Protein AF-A0A524J0M2-F1 (afdb_monomer)

Nearest PDB structures (foldseek):
  7k2t-assembly1_B  TM=1.830E-01  e=7.730E+00  Aquifex aeolicus VF5

Secondary structure (DSSP, 8-state):
--HHHHHHHHHHHHHHHHHHHHHH------HHHHHHHHHH--S---TTTTSS---THHHHHHHHHHHHHHHHHHHS-HHHHHHHHHHHHHTT-TTT--HHHHHHHHHHHHHHHHHHHHHHHHHS---HHHHHHHHHHHHHHHHHHHHHHHHHHHHHHHHHHHHHHHHHHHHHHHHHHTT--HHHHHHHHHHH--SHHHHHHHHHHHHHHTT-

Radius of gyration: 24.81 Å; Cα contacts (8 Å, |Δi|>4): 117; chains: 1; bounding box: 53×46×68 Å

Structure (mmCIF, N/CA/C/O backbone):
data_AF-A0A524J0M2-F1
#
_entry.id   AF-A0A524J0M2-F1
#
loop_
_atom_site.group_PDB
_atom_site.id
_atom_site.type_symbol
_atom_site.label_atom_id
_atom_site.label_alt_id
_atom_site.label_comp_id
_atom_site.label_asym_id
_atom_site.label_entity_id
_atom_site.label_seq_id
_atom_site.pdbx_PDB_ins_code
_atom_site.Cartn_x
_atom_site.Cartn_y
_atom_site.Cartn_z
_atom_site.occupancy
_atom_site.B_iso_or_equiv
_atom_site.auth_seq_id
_atom_site.auth_comp_id
_atom_site.auth_asym_id
_atom_site.auth_atom_id
_atom_site.pdbx_PDB_model_num
ATOM 1 N N . MET A 1 1 ? 12.213 -16.271 -41.156 1.00 51.16 1 MET A N 1
ATOM 2 C CA . MET A 1 1 ? 12.074 -15.126 -40.223 1.00 51.16 1 MET A CA 1
ATOM 3 C C . MET A 1 1 ? 10.747 -15.195 -39.432 1.00 51.16 1 MET A C 1
ATOM 5 O O . MET A 1 1 ? 10.082 -14.185 -39.286 1.00 51.16 1 MET A O 1
ATOM 9 N N . GLN A 1 2 ? 10.344 -16.374 -38.914 1.00 57.69 2 GLN A N 1
ATOM 10 C CA . GLN A 1 2 ? 9.045 -16.576 -38.222 1.00 57.69 2 GLN A CA 1
ATOM 11 C C . GLN A 1 2 ? 9.152 -16.921 -36.722 1.00 57.69 2 GLN A C 1
ATOM 13 O O . GLN A 1 2 ? 8.149 -16.944 -36.021 1.00 57.69 2 GLN A O 1
ATOM 18 N N . TRP A 1 3 ? 10.363 -17.138 -36.201 1.00 53.53 3 TRP A N 1
ATOM 19 C CA . TRP A 1 3 ? 10.580 -17.539 -34.803 1.00 53.53 3 TRP A CA 1
ATOM 20 C C . TRP A 1 3 ? 10.542 -16.374 -33.808 1.00 53.53 3 TRP A C 1
ATOM 22 O O . TRP A 1 3 ? 10.330 -16.574 -32.617 1.00 53.53 3 TRP A O 1
ATOM 32 N N . VAL A 1 4 ? 10.715 -15.142 -34.282 1.00 57.19 4 VAL A N 1
ATOM 33 C CA . VAL A 1 4 ? 10.800 -13.957 -33.422 1.00 57.19 4 VAL A CA 1
ATOM 34 C C . VAL A 1 4 ? 9.495 -13.626 -32.674 1.00 57.19 4 VAL A C 1
ATOM 36 O O . VAL A 1 4 ? 9.578 -13.379 -31.470 1.00 57.19 4 VAL A O 1
ATOM 39 N N . PRO A 1 5 ? 8.289 -13.688 -33.284 1.00 59.53 5 PRO A N 1
ATOM 40 C CA . PRO A 1 5 ? 7.046 -13.519 -32.524 1.00 59.53 5 PRO A CA 1
ATOM 41 C C . PRO A 1 5 ? 6.823 -14.638 -31.495 1.00 59.53 5 PRO A C 1
ATOM 43 O O . PRO A 1 5 ? 6.286 -14.377 -30.423 1.00 59.53 5 PRO A O 1
ATOM 46 N N . ILE A 1 6 ? 7.291 -15.859 -31.777 1.00 65.94 6 ILE A N 1
ATOM 47 C CA . ILE A 1 6 ? 7.188 -17.008 -30.864 1.00 65.94 6 ILE A CA 1
ATOM 48 C C . ILE A 1 6 ? 8.086 -16.791 -29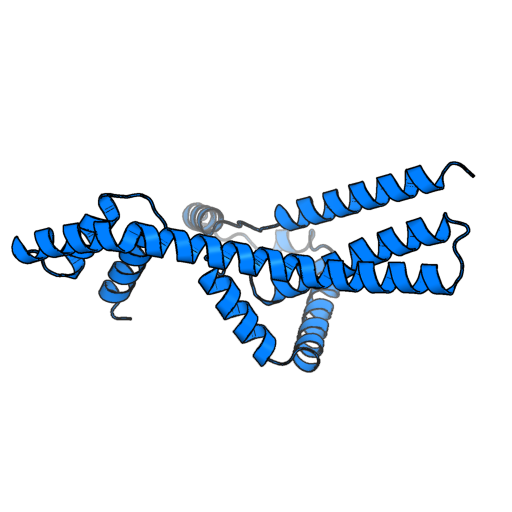.639 1.00 65.94 6 ILE A C 1
ATOM 50 O O . ILE A 1 6 ? 7.647 -16.987 -28.511 1.00 65.94 6 ILE A O 1
ATOM 54 N N . ILE A 1 7 ? 9.314 -16.306 -29.841 1.00 60.72 7 ILE A N 1
ATOM 55 C CA . ILE A 1 7 ? 10.251 -15.972 -28.757 1.00 60.72 7 ILE A CA 1
ATOM 56 C C . ILE A 1 7 ? 9.735 -14.774 -27.939 1.00 60.72 7 ILE A C 1
ATOM 58 O O . ILE A 1 7 ? 9.814 -14.780 -26.710 1.00 60.72 7 ILE A O 1
ATOM 62 N N . GLY A 1 8 ? 9.141 -13.770 -28.591 1.00 59.56 8 GLY A N 1
ATOM 63 C CA . GLY A 1 8 ? 8.496 -12.640 -27.915 1.00 59.56 8 GLY A CA 1
ATOM 64 C C . GLY A 1 8 ? 7.322 -13.078 -27.036 1.00 59.56 8 GLY A C 1
ATOM 65 O O . GLY A 1 8 ? 7.256 -12.719 -25.864 1.00 59.56 8 GLY A O 1
ATOM 66 N N . LEU A 1 9 ? 6.439 -13.934 -27.554 1.00 65.88 9 LEU A N 1
ATOM 67 C CA . LEU A 1 9 ? 5.333 -14.495 -26.779 1.00 65.88 9 LEU A CA 1
ATOM 68 C C . LEU A 1 9 ? 5.839 -15.358 -25.614 1.00 65.88 9 LEU A C 1
ATOM 70 O O . LEU A 1 9 ? 5.335 -15.242 -24.502 1.00 65.88 9 LEU A O 1
ATOM 74 N N . LEU A 1 10 ? 6.875 -16.168 -25.835 1.00 68.00 10 LEU A N 1
ATOM 75 C CA . LEU A 1 10 ? 7.452 -17.043 -24.815 1.00 68.00 10 LEU A CA 1
ATOM 76 C C . LEU A 1 10 ? 8.127 -16.247 -23.694 1.00 68.00 10 LEU A C 1
ATOM 78 O O . LEU A 1 10 ? 7.981 -16.598 -22.529 1.00 68.00 10 LEU A O 1
ATOM 82 N N . THR A 1 11 ? 8.790 -15.133 -24.010 1.00 59.00 11 THR A N 1
ATOM 83 C CA . THR A 1 11 ? 9.346 -14.228 -22.990 1.00 59.00 11 THR A CA 1
ATOM 84 C C . THR A 1 11 ? 8.274 -13.446 -22.246 1.00 59.00 11 THR A C 1
ATOM 86 O O . THR A 1 11 ? 8.404 -13.289 -21.038 1.00 59.00 11 THR A O 1
ATOM 89 N N . ILE A 1 12 ? 7.186 -13.031 -22.902 1.00 63.66 12 ILE A N 1
ATOM 90 C CA . ILE A 1 12 ? 6.023 -12.426 -22.235 1.00 63.66 12 ILE A CA 1
ATOM 91 C C . ILE A 1 12 ? 5.356 -13.442 -21.301 1.00 63.66 12 ILE A C 1
ATOM 93 O O . ILE A 1 12 ? 5.067 -13.114 -20.156 1.00 63.66 12 ILE A O 1
ATOM 97 N N . VAL A 1 13 ? 5.168 -14.689 -21.734 1.00 71.38 13 VAL A N 1
ATOM 98 C CA . VAL A 1 13 ? 4.603 -15.766 -20.905 1.00 71.38 13 VAL A CA 1
ATOM 99 C C . VAL A 1 13 ? 5.548 -16.142 -19.766 1.00 71.38 13 VAL A C 1
ATOM 101 O O . VAL A 1 13 ? 5.087 -16.325 -18.646 1.00 71.38 13 VAL A O 1
ATOM 104 N N . ALA A 1 14 ? 6.860 -16.193 -19.997 1.00 64.81 14 ALA A N 1
ATOM 105 C CA . ALA A 1 14 ? 7.852 -16.441 -18.952 1.00 64.81 14 ALA A CA 1
ATOM 106 C C . ALA A 1 14 ? 7.951 -15.272 -17.968 1.00 64.81 14 ALA A C 1
ATOM 108 O O . ALA A 1 14 ? 8.130 -15.493 -16.778 1.00 64.81 14 ALA A O 1
ATOM 109 N N . ALA A 1 15 ? 7.788 -14.037 -18.434 1.00 63.84 15 ALA A N 1
ATOM 110 C CA . ALA A 1 15 ? 7.762 -12.840 -17.611 1.00 63.84 15 ALA A CA 1
ATOM 111 C C . ALA A 1 15 ? 6.482 -12.731 -16.784 1.00 63.84 15 ALA A C 1
ATOM 113 O O . ALA A 1 15 ? 6.554 -12.428 -15.598 1.00 63.84 15 ALA A O 1
ATOM 114 N N . ILE A 1 16 ? 5.322 -13.003 -17.384 1.00 69.81 16 ILE A N 1
ATOM 115 C CA . ILE A 1 16 ? 4.038 -13.097 -16.683 1.00 69.81 16 ILE A CA 1
ATOM 116 C C . ILE A 1 16 ? 4.092 -14.270 -15.710 1.00 69.81 16 ILE A C 1
ATOM 118 O O . ILE A 1 16 ? 3.693 -14.114 -14.567 1.00 69.81 16 ILE A O 1
ATOM 122 N N . GLY A 1 17 ? 4.648 -15.410 -16.114 1.00 69.06 17 GLY A N 1
ATOM 123 C CA . GLY A 1 17 ? 4.872 -16.575 -15.267 1.00 69.06 17 GLY A CA 1
ATOM 124 C C . GLY A 1 17 ? 5.791 -16.252 -14.096 1.00 69.06 17 GLY A C 1
ATOM 125 O O . GLY A 1 17 ? 5.432 -16.529 -12.964 1.00 69.06 17 GLY A O 1
ATOM 126 N N . LEU A 1 18 ? 6.918 -15.579 -14.327 1.00 64.06 18 LEU A N 1
ATOM 127 C CA . LEU A 1 18 ? 7.843 -15.131 -13.287 1.00 64.06 18 LEU A CA 1
ATOM 128 C C . LEU A 1 18 ? 7.196 -14.078 -12.385 1.00 64.06 18 LEU A C 1
ATOM 130 O O . LEU A 1 18 ? 7.369 -14.130 -11.177 1.00 64.06 18 LEU A O 1
ATOM 134 N N . PHE A 1 19 ? 6.413 -13.155 -12.938 1.00 67.19 19 PHE A N 1
ATOM 135 C CA . PHE A 1 19 ? 5.665 -12.150 -12.186 1.00 67.19 19 PHE A CA 1
ATOM 136 C C . PHE A 1 19 ? 4.560 -12.786 -11.334 1.00 67.19 19 PHE A C 1
ATOM 138 O O . PHE A 1 19 ? 4.387 -12.414 -10.177 1.00 67.19 19 PHE A O 1
ATOM 145 N N . LEU A 1 20 ? 3.851 -13.785 -11.864 1.00 64.75 20 LEU A N 1
ATOM 146 C CA . LEU A 1 20 ? 2.864 -14.582 -11.139 1.00 64.75 20 LEU A CA 1
ATOM 147 C C . LEU A 1 20 ? 3.532 -15.473 -10.091 1.00 64.75 20 LEU A C 1
ATOM 149 O O . LEU A 1 20 ? 2.992 -15.595 -8.999 1.00 64.75 20 LEU A O 1
ATOM 153 N N . ILE A 1 21 ? 4.714 -16.021 -10.379 1.00 55.19 21 ILE A N 1
ATOM 154 C CA . ILE A 1 21 ? 5.538 -16.795 -9.444 1.00 55.19 21 ILE A CA 1
ATOM 155 C C . ILE A 1 21 ? 6.085 -15.892 -8.345 1.00 55.19 21 ILE A C 1
ATOM 157 O O . ILE A 1 21 ? 6.101 -16.296 -7.199 1.00 55.19 21 ILE A O 1
ATOM 161 N N . LEU A 1 22 ? 6.499 -14.663 -8.634 1.00 58.84 22 LEU A N 1
ATOM 162 C CA . LEU A 1 22 ? 6.940 -13.706 -7.617 1.00 58.84 22 LEU A CA 1
ATOM 163 C C . LEU A 1 22 ? 5.762 -13.178 -6.797 1.00 58.84 22 LEU A C 1
ATOM 165 O O . LEU A 1 22 ? 5.899 -12.962 -5.597 1.00 58.84 22 LEU A O 1
ATOM 169 N N . ARG A 1 23 ? 4.586 -13.033 -7.418 1.00 63.09 23 ARG A N 1
ATOM 170 C CA . ARG A 1 23 ? 3.323 -12.752 -6.729 1.00 63.09 23 ARG A CA 1
ATOM 171 C C . ARG A 1 23 ? 2.893 -13.924 -5.836 1.00 63.09 23 ARG A C 1
ATOM 173 O O . ARG A 1 23 ? 2.361 -13.679 -4.756 1.00 63.09 23 ARG A O 1
ATOM 180 N N . SER A 1 24 ? 3.114 -15.172 -6.258 1.00 45.59 24 SER A N 1
ATOM 181 C CA . SER A 1 24 ? 2.754 -16.383 -5.504 1.00 45.59 24 SER A CA 1
ATOM 182 C C . SER A 1 24 ? 3.831 -16.830 -4.514 1.00 45.59 24 SER A C 1
ATOM 184 O O . SER A 1 24 ? 3.506 -17.442 -3.505 1.00 45.59 24 SER A O 1
ATOM 186 N N . ARG A 1 25 ? 5.094 -16.429 -4.707 1.00 43.41 25 ARG A N 1
ATOM 187 C CA . ARG A 1 25 ? 6.201 -16.510 -3.737 1.00 43.41 25 ARG A CA 1
ATOM 188 C C . ARG A 1 25 ? 6.096 -15.375 -2.721 1.00 43.41 25 ARG A C 1
ATOM 190 O O . ARG A 1 25 ? 7.088 -14.747 -2.364 1.00 43.41 25 ARG A O 1
ATOM 197 N N . THR A 1 26 ? 4.884 -15.123 -2.244 1.00 44.31 26 THR A N 1
ATOM 198 C CA . THR A 1 26 ? 4.713 -14.580 -0.904 1.00 44.31 26 THR A CA 1
ATOM 199 C C . THR A 1 26 ? 4.897 -15.792 0.001 1.00 44.31 26 THR A C 1
ATOM 201 O O . THR A 1 26 ? 4.019 -16.652 -0.002 1.00 44.31 26 THR A O 1
ATOM 204 N N . PRO A 1 27 ? 6.029 -15.957 0.705 1.00 39.81 27 PRO A N 1
ATOM 205 C CA . PRO A 1 27 ? 6.122 -17.007 1.694 1.00 39.81 27 PRO A CA 1
ATOM 206 C C . PRO A 1 27 ? 5.194 -16.592 2.836 1.00 39.81 27 PRO A C 1
ATOM 208 O O . PRO A 1 27 ? 5.606 -15.912 3.770 1.00 39.81 27 PRO A O 1
ATOM 211 N N . SER A 1 28 ? 3.931 -17.002 2.765 1.00 40.19 28 SER A N 1
ATOM 212 C CA . SER A 1 28 ? 3.203 -17.375 3.965 1.00 40.19 28 SER A CA 1
ATOM 213 C C . SER A 1 28 ? 3.843 -18.669 4.465 1.00 40.19 28 SER A C 1
ATOM 215 O O . SER A 1 28 ? 3.267 -19.741 4.343 1.00 40.19 28 SER A O 1
ATOM 217 N N . GLN A 1 29 ? 5.076 -18.586 4.972 1.00 41.66 29 GLN A N 1
ATOM 218 C CA . GLN A 1 29 ? 5.410 -19.469 6.077 1.00 41.66 29 GLN A CA 1
ATOM 219 C C . GLN A 1 29 ? 4.628 -18.879 7.230 1.00 41.66 29 GLN A C 1
ATOM 221 O O . GLN A 1 29 ? 5.043 -17.888 7.840 1.00 41.66 29 GLN A O 1
ATOM 226 N N . SER A 1 30 ? 3.404 -19.386 7.353 1.00 40.22 30 SER A N 1
ATOM 227 C CA . SER A 1 30 ? 2.513 -19.065 8.437 1.00 40.22 30 SER A CA 1
ATOM 228 C C . SER A 1 30 ? 3.306 -19.311 9.716 1.00 40.22 30 SER A C 1
ATOM 230 O O . SER A 1 30 ? 4.060 -20.275 9.866 1.00 40.22 30 SER A O 1
ATOM 232 N N . ILE A 1 31 ? 3.208 -18.365 10.635 1.00 53.50 31 ILE A N 1
ATOM 233 C CA . ILE A 1 31 ? 3.711 -18.574 11.989 1.00 53.50 31 ILE A CA 1
ATOM 234 C C . ILE A 1 31 ? 2.961 -19.771 12.620 1.00 53.50 31 ILE A C 1
ATOM 236 O O . ILE A 1 31 ? 3.497 -20.414 13.514 1.00 53.50 31 ILE A O 1
ATOM 240 N N . GLU A 1 32 ? 1.790 -20.121 12.073 1.00 50.97 32 GLU A N 1
ATOM 241 C CA . GLU A 1 32 ? 0.985 -21.307 12.372 1.00 50.97 32 GLU A CA 1
ATOM 242 C C . GLU A 1 32 ? 1.723 -22.628 12.057 1.00 50.97 32 GLU A C 1
ATOM 244 O O . GLU A 1 32 ? 1.820 -23.460 12.952 1.00 50.97 32 GLU A O 1
ATOM 249 N N . ASP A 1 33 ? 2.385 -22.779 10.897 1.00 50.09 33 ASP A N 1
ATOM 250 C CA . ASP A 1 33 ? 3.155 -23.999 10.561 1.00 50.09 33 ASP A CA 1
ATOM 251 C C . ASP A 1 33 ? 4.330 -24.207 11.536 1.00 50.09 33 ASP A C 1
ATOM 253 O O . ASP A 1 33 ? 4.694 -25.329 11.880 1.00 50.09 33 ASP A O 1
ATOM 257 N N . ARG A 1 34 ? 4.916 -23.103 12.022 1.00 55.06 34 ARG A N 1
ATOM 258 C CA . ARG A 1 34 ? 6.022 -23.126 12.993 1.00 55.06 34 ARG A CA 1
ATOM 259 C C . ARG A 1 34 ? 5.550 -23.391 14.422 1.00 55.06 34 ARG A C 1
ATOM 261 O O . ARG A 1 34 ? 6.318 -23.926 15.213 1.00 55.06 34 ARG A O 1
ATOM 268 N N . LEU A 1 35 ? 4.329 -22.994 14.775 1.00 54.41 35 LEU A N 1
ATOM 269 C CA . LEU A 1 35 ? 3.755 -23.214 16.105 1.00 54.41 35 LEU A CA 1
ATOM 270 C C . LEU A 1 35 ? 3.225 -24.644 16.267 1.00 54.41 35 LEU A C 1
ATOM 272 O O . LEU A 1 35 ? 3.381 -25.213 17.349 1.00 54.41 35 LEU A O 1
ATOM 276 N N . ASP A 1 36 ? 2.696 -25.242 15.198 1.00 51.19 36 ASP A N 1
ATOM 277 C CA . ASP A 1 36 ? 2.282 -26.649 15.179 1.00 51.19 36 ASP A CA 1
ATOM 278 C C . ASP A 1 36 ? 3.490 -27.598 15.219 1.00 51.19 36 ASP A C 1
ATOM 280 O O . ASP A 1 36 ? 3.473 -28.589 15.947 1.00 51.19 36 ASP A O 1
ATOM 284 N N . GLU A 1 37 ? 4.590 -27.256 14.538 1.00 53.75 37 GLU A N 1
ATOM 285 C CA . GLU A 1 37 ? 5.838 -28.035 14.573 1.00 53.75 37 GLU A CA 1
ATOM 286 C C . GLU A 1 37 ? 6.545 -27.960 15.946 1.00 53.75 37 GLU A C 1
ATOM 288 O O . GLU A 1 37 ? 7.082 -28.961 16.424 1.00 53.75 37 GLU A O 1
ATOM 293 N N . ILE A 1 38 ? 6.480 -26.815 16.643 1.00 53.62 38 ILE A N 1
ATOM 294 C CA . ILE A 1 38 ? 7.038 -26.652 18.002 1.00 53.62 38 ILE A CA 1
ATOM 295 C C . ILE A 1 38 ? 6.152 -27.316 19.070 1.00 53.62 38 ILE A C 1
ATOM 297 O O . ILE A 1 38 ? 6.675 -27.858 20.044 1.00 53.62 38 ILE A O 1
ATOM 301 N N . SER A 1 39 ? 4.826 -27.308 18.891 1.00 56.12 39 SER A N 1
ATOM 302 C CA . SER A 1 39 ? 3.883 -27.925 19.837 1.00 56.12 39 SER A CA 1
ATOM 303 C C . SER A 1 39 ? 3.815 -29.452 19.698 1.00 56.12 39 SER A C 1
ATOM 305 O O . SER A 1 39 ? 3.541 -30.140 20.680 1.00 56.12 39 SER A O 1
ATOM 307 N N . ALA A 1 40 ? 4.096 -29.994 18.506 1.00 54.38 40 ALA A N 1
ATOM 308 C CA . ALA A 1 40 ? 4.089 -31.433 18.234 1.00 54.38 40 ALA A CA 1
ATOM 309 C C . ALA A 1 40 ? 5.418 -32.146 18.556 1.00 54.38 40 ALA A C 1
ATOM 311 O O . ALA A 1 40 ? 5.418 -33.361 18.749 1.00 54.38 40 ALA A O 1
ATOM 312 N N . SER A 1 41 ? 6.547 -31.430 18.639 1.00 48.28 41 SER A N 1
ATOM 313 C CA . SER A 1 41 ? 7.877 -32.048 18.738 1.00 48.28 41 SER A CA 1
ATOM 314 C C . SER A 1 41 ? 8.545 -31.825 20.099 1.00 48.28 41 SER A C 1
ATOM 316 O O . SER A 1 41 ? 9.546 -31.125 20.236 1.00 48.28 41 SER A O 1
ATOM 318 N N . GLY A 1 42 ? 8.012 -32.488 21.128 1.00 49.47 42 GLY A N 1
ATOM 319 C CA . GLY A 1 42 ? 8.629 -32.627 22.454 1.00 49.47 42 GLY A CA 1
ATOM 320 C C . GLY A 1 42 ? 9.807 -33.613 22.507 1.00 49.47 42 GLY A C 1
ATOM 321 O O . GLY A 1 42 ? 9.921 -34.362 23.476 1.00 49.47 42 GLY A O 1
ATOM 322 N N . GLN A 1 43 ? 10.670 -33.669 21.485 1.00 38.09 43 GLN A N 1
ATOM 323 C CA . GLN A 1 43 ? 11.802 -34.600 21.475 1.00 38.09 43 GLN A CA 1
ATOM 324 C C . GLN A 1 43 ? 12.977 -34.088 20.632 1.00 38.09 43 GLN A C 1
ATOM 326 O O . GLN A 1 43 ? 12.836 -33.712 19.472 1.00 38.09 43 GLN A O 1
ATOM 331 N N . SER A 1 44 ? 14.153 -34.073 21.255 1.00 47.38 44 SER A N 1
ATOM 332 C CA . SER A 1 44 ? 15.449 -33.706 20.686 1.00 47.38 44 SER A CA 1
ATOM 333 C C . SER A 1 44 ? 15.799 -34.558 19.464 1.00 47.38 44 SER A C 1
ATOM 335 O O . SER A 1 44 ? 16.041 -35.757 19.617 1.00 47.38 44 SER A O 1
ATOM 337 N N . ILE A 1 45 ? 15.896 -33.954 18.276 1.00 44.19 45 ILE A N 1
ATOM 338 C CA . ILE A 1 45 ? 16.426 -34.643 17.094 1.00 44.19 45 ILE A CA 1
ATOM 339 C C . ILE A 1 45 ? 17.872 -34.205 16.845 1.00 44.19 45 ILE A C 1
ATOM 341 O O . ILE A 1 45 ? 18.190 -33.063 16.523 1.00 44.19 45 ILE A O 1
ATOM 345 N N . THR A 1 46 ? 18.722 -35.196 17.078 1.00 41.81 46 THR A N 1
ATOM 346 C CA . THR A 1 46 ? 20.159 -35.361 16.869 1.00 41.81 46 THR A CA 1
ATOM 347 C C . THR A 1 46 ? 20.699 -34.779 15.558 1.00 41.81 46 THR A C 1
ATOM 349 O O . THR A 1 46 ? 20.149 -35.018 14.484 1.00 41.81 46 THR A O 1
ATOM 352 N N . LEU A 1 47 ? 21.839 -34.087 15.667 1.00 51.22 47 LEU A N 1
ATOM 353 C CA . LEU A 1 47 ? 22.542 -33.288 14.652 1.00 51.22 47 LEU A CA 1
ATOM 354 C C . LEU A 1 47 ? 23.012 -34.035 13.376 1.00 51.22 47 LEU A C 1
ATOM 356 O O . LEU A 1 47 ? 23.565 -33.399 12.486 1.00 51.22 47 LEU A O 1
ATOM 360 N N . GLU A 1 48 ? 22.786 -35.342 13.239 1.00 49.47 48 GLU A N 1
ATOM 361 C CA . GLU A 1 48 ? 23.415 -36.165 12.189 1.00 49.47 48 GLU A CA 1
ATOM 362 C C . GLU A 1 48 ? 22.621 -36.226 10.867 1.00 49.47 48 GLU A C 1
ATOM 364 O O . GLU A 1 48 ? 23.185 -36.437 9.797 1.00 49.47 48 GLU A O 1
ATOM 369 N N . ALA A 1 49 ? 21.308 -35.962 10.894 1.00 47.88 49 ALA A N 1
ATOM 370 C CA . ALA A 1 49 ? 20.472 -35.952 9.684 1.00 47.88 49 ALA A CA 1
ATOM 371 C C . ALA A 1 49 ? 20.482 -34.603 8.929 1.00 47.88 49 ALA A C 1
ATOM 373 O O . ALA A 1 49 ? 19.930 -34.507 7.834 1.00 47.88 49 ALA A O 1
ATOM 374 N N . LEU A 1 50 ? 21.123 -33.564 9.488 1.00 49.34 50 LEU A N 1
ATOM 375 C CA . LEU A 1 50 ? 21.198 -32.215 8.904 1.00 49.34 50 LEU A CA 1
ATOM 376 C C . LEU A 1 50 ? 22.480 -31.973 8.075 1.00 49.34 50 LEU A C 1
ATOM 378 O O . LEU A 1 50 ? 22.659 -30.892 7.507 1.00 49.34 50 LEU A O 1
ATOM 382 N N . GLU A 1 51 ? 23.371 -32.966 7.984 1.00 47.78 51 GLU A N 1
ATOM 383 C CA . GLU A 1 51 ? 24.679 -32.827 7.326 1.00 47.78 51 GLU A CA 1
ATOM 384 C C . GLU A 1 51 ? 24.699 -33.323 5.863 1.00 47.78 51 GLU A C 1
ATOM 386 O O . GLU A 1 51 ? 25.531 -32.876 5.076 1.00 47.78 51 GLU A O 1
ATOM 391 N N . LEU A 1 52 ? 23.737 -34.155 5.433 1.00 52.34 52 LEU A N 1
ATOM 392 C CA . LEU A 1 52 ? 23.718 -34.749 4.079 1.00 52.34 52 LEU A CA 1
ATOM 393 C C . LEU A 1 52 ? 22.716 -34.122 3.087 1.00 52.34 52 LEU A C 1
ATOM 395 O O . LEU A 1 52 ? 22.643 -34.551 1.936 1.00 52.34 52 LEU A O 1
ATOM 399 N N . SER A 1 53 ? 21.986 -33.071 3.475 1.00 50.28 53 SER A N 1
ATOM 400 C CA . SER A 1 53 ? 21.031 -32.368 2.597 1.00 50.28 53 SER A CA 1
ATOM 401 C C . SER A 1 53 ? 21.188 -30.847 2.612 1.00 50.28 53 SER A C 1
ATOM 403 O O . SER A 1 53 ? 20.201 -30.121 2.509 1.00 50.28 53 SER A O 1
ATOM 405 N N . GLN A 1 54 ? 22.415 -30.336 2.734 1.00 43.03 54 GLN A N 1
ATOM 406 C CA . GLN A 1 54 ? 22.688 -28.911 2.533 1.00 43.03 54 GLN A CA 1
ATOM 407 C C . GLN A 1 54 ? 22.833 -28.618 1.030 1.00 43.03 54 GLN A C 1
ATOM 409 O O . GLN A 1 54 ? 23.830 -29.011 0.419 1.00 43.03 54 GLN A O 1
ATOM 414 N N . PRO A 1 55 ? 21.883 -27.913 0.386 1.00 46.47 55 PRO A N 1
ATOM 415 C CA . PRO A 1 55 ? 22.074 -27.476 -0.981 1.00 46.47 55 PRO A CA 1
ATOM 416 C C . PRO A 1 55 ? 23.077 -26.318 -0.992 1.00 46.47 55 PRO A C 1
ATOM 418 O O . PRO A 1 55 ? 23.022 -25.416 -0.153 1.00 46.47 55 PRO A O 1
ATOM 421 N N . PHE A 1 56 ? 23.928 -26.308 -2.019 1.00 51.97 56 PHE A N 1
ATOM 422 C CA . PHE A 1 56 ? 24.911 -25.282 -2.420 1.00 51.97 56 PHE A CA 1
ATOM 423 C C . PHE A 1 56 ? 24.480 -23.812 -2.171 1.00 51.97 56 PHE A C 1
ATOM 425 O O . PHE A 1 56 ? 25.303 -22.915 -1.976 1.00 51.97 56 PHE A O 1
ATOM 432 N N . SER A 1 57 ? 23.167 -23.582 -2.131 1.00 53.03 57 SER A N 1
ATOM 433 C CA . SER A 1 57 ? 22.480 -22.330 -1.826 1.00 53.03 57 SER A CA 1
ATOM 434 C C . SER A 1 57 ? 22.855 -21.698 -0.471 1.00 53.03 57 SER A C 1
ATOM 436 O O . SER A 1 57 ? 22.995 -20.480 -0.392 1.00 53.03 57 SER A O 1
ATOM 438 N N . GLN A 1 58 ? 23.102 -22.471 0.594 1.00 51.78 58 GLN A N 1
ATOM 439 C CA . GLN A 1 58 ? 23.463 -21.877 1.898 1.00 51.78 58 GLN A CA 1
ATOM 440 C C . GLN A 1 58 ? 24.913 -21.384 1.975 1.00 51.78 58 GLN A C 1
ATOM 442 O O . GLN A 1 58 ? 25.213 -20.482 2.750 1.00 51.78 58 GLN A O 1
ATOM 447 N N . ARG A 1 59 ? 25.809 -21.915 1.136 1.00 57.69 59 ARG A N 1
ATOM 448 C CA . ARG A 1 59 ? 27.245 -21.598 1.185 1.00 57.69 59 ARG A CA 1
ATOM 449 C C . ARG A 1 59 ? 27.656 -20.481 0.229 1.00 57.69 59 ARG A C 1
ATOM 451 O O . ARG A 1 59 ? 28.627 -19.783 0.493 1.00 57.69 59 ARG A O 1
ATOM 458 N N . VAL A 1 60 ? 26.917 -20.310 -0.871 1.00 59.31 60 VAL A N 1
ATOM 459 C CA . VAL A 1 60 ? 27.236 -19.326 -1.921 1.00 59.31 60 VAL A CA 1
ATOM 460 C C . VAL A 1 60 ? 26.195 -18.209 -1.995 1.00 59.31 60 VAL A C 1
ATOM 462 O O . VAL A 1 60 ? 26.557 -17.046 -2.157 1.00 59.31 60 VAL A O 1
ATOM 465 N N . LEU A 1 61 ? 24.906 -18.526 -1.832 1.00 55.88 61 LEU A N 1
ATOM 466 C CA . LEU A 1 61 ? 23.828 -17.555 -2.023 1.00 55.88 61 LEU A CA 1
ATOM 467 C C . LEU A 1 61 ? 23.689 -16.605 -0.824 1.00 55.88 61 LEU A C 1
ATOM 469 O O . LEU A 1 61 ? 23.538 -15.405 -1.027 1.00 55.88 61 LEU A O 1
ATOM 473 N N . VAL A 1 62 ? 23.809 -17.109 0.409 1.00 59.53 62 VAL A N 1
ATOM 474 C CA . VAL A 1 62 ? 23.738 -16.300 1.645 1.00 59.53 62 VAL A CA 1
ATOM 475 C C . VAL A 1 62 ? 24.831 -15.218 1.706 1.00 59.53 62 VAL A C 1
ATOM 477 O O . VAL A 1 62 ? 24.470 -14.042 1.791 1.00 59.53 62 VAL A O 1
ATOM 480 N N . PRO A 1 63 ? 26.137 -15.528 1.549 1.00 53.16 63 PRO A N 1
ATOM 481 C CA . PRO A 1 63 ? 27.172 -14.492 1.596 1.00 53.16 63 PRO A CA 1
ATOM 482 C C . PRO A 1 63 ? 27.104 -13.529 0.402 1.00 53.16 63 PRO A C 1
ATOM 484 O O . PRO A 1 63 ? 27.534 -12.380 0.506 1.00 53.16 63 PRO A O 1
ATOM 487 N N . MET A 1 64 ? 26.547 -13.956 -0.738 1.00 54.62 64 MET A N 1
ATOM 488 C CA . MET A 1 64 ? 26.334 -13.081 -1.892 1.00 54.62 64 MET A CA 1
ATOM 489 C C . MET A 1 64 ? 25.159 -12.121 -1.668 1.00 54.62 64 MET A C 1
ATOM 491 O O . MET A 1 64 ? 25.268 -10.948 -2.014 1.00 54.62 64 MET A O 1
ATOM 495 N N . VAL A 1 65 ? 24.074 -12.582 -1.038 1.00 59.03 65 VAL A N 1
ATOM 496 C CA . VAL A 1 65 ? 22.907 -11.768 -0.659 1.00 59.03 65 VAL A CA 1
ATOM 497 C C . VAL A 1 65 ? 23.254 -10.772 0.449 1.00 59.03 65 VAL A C 1
ATOM 499 O O . VAL A 1 65 ? 22.812 -9.629 0.382 1.00 59.03 65 VAL A O 1
ATOM 502 N N . GLU A 1 66 ? 24.093 -11.136 1.419 1.00 63.53 66 GLU A N 1
ATOM 503 C CA . GLU A 1 66 ? 24.582 -10.208 2.451 1.00 63.53 66 GLU A CA 1
ATOM 504 C C . GLU A 1 66 ? 25.515 -9.136 1.873 1.00 63.53 66 GLU A C 1
ATOM 506 O O . GLU A 1 66 ? 25.366 -7.948 2.171 1.00 63.53 66 GLU A O 1
ATOM 511 N N . LYS A 1 67 ? 26.427 -9.511 0.967 1.00 55.34 67 LYS A N 1
ATOM 512 C CA . LYS A 1 67 ? 27.293 -8.546 0.267 1.00 55.34 67 LYS A CA 1
ATOM 513 C C . LYS A 1 67 ? 26.499 -7.635 -0.673 1.00 55.34 67 LYS A C 1
ATOM 515 O O . LYS A 1 67 ? 26.752 -6.431 -0.707 1.00 55.34 67 LYS A O 1
ATOM 520 N N . LEU A 1 68 ? 25.501 -8.174 -1.378 1.00 53.97 68 LEU A N 1
ATOM 521 C CA . LEU A 1 68 ? 24.548 -7.390 -2.171 1.00 53.97 68 LEU A CA 1
ATOM 522 C C . LEU A 1 68 ? 23.681 -6.490 -1.292 1.00 53.97 68 LEU A C 1
ATOM 524 O O . LEU A 1 68 ? 23.402 -5.374 -1.705 1.00 53.97 68 LEU A O 1
ATOM 528 N N . SER A 1 69 ? 23.303 -6.919 -0.086 1.00 50.50 69 SER A N 1
ATOM 529 C CA . SER A 1 69 ? 22.564 -6.109 0.891 1.00 50.50 69 SER A CA 1
ATOM 530 C C . SER A 1 69 ? 23.386 -4.903 1.355 1.00 50.50 69 SER A C 1
ATOM 532 O O . SER A 1 69 ? 22.891 -3.780 1.314 1.00 50.50 69 SER A O 1
ATOM 534 N N . HIS A 1 70 ? 24.665 -5.084 1.695 1.00 55.75 70 HIS A N 1
ATOM 535 C CA . HIS A 1 70 ? 25.542 -3.973 2.089 1.00 55.75 70 HIS A CA 1
ATOM 536 C C . HIS A 1 70 ? 25.873 -3.013 0.935 1.00 55.75 70 HIS A C 1
ATOM 538 O O . HIS A 1 70 ? 25.970 -1.803 1.143 1.00 55.75 70 HIS A O 1
ATOM 544 N N . ILE A 1 71 ? 25.998 -3.516 -0.297 1.00 52.59 71 ILE A N 1
ATOM 545 C CA . ILE A 1 71 ? 26.178 -2.679 -1.495 1.00 52.59 71 ILE A CA 1
ATOM 546 C C . ILE A 1 71 ? 24.872 -1.958 -1.858 1.00 52.59 71 ILE A C 1
ATOM 548 O O . ILE A 1 71 ? 24.895 -0.767 -2.167 1.00 52.59 71 ILE A O 1
ATOM 552 N N . ALA A 1 72 ? 23.726 -2.633 -1.747 1.00 46.22 72 ALA A N 1
ATOM 553 C CA . ALA A 1 72 ? 22.406 -2.052 -1.968 1.00 46.22 72 ALA A CA 1
ATOM 554 C C . ALA A 1 72 ? 22.069 -0.981 -0.923 1.00 46.22 72 ALA A C 1
ATOM 556 O O . ALA A 1 72 ? 21.484 0.029 -1.293 1.00 46.22 72 ALA A O 1
ATOM 557 N N . GLN A 1 73 ? 22.488 -1.137 0.337 1.00 49.72 73 GLN A N 1
ATOM 558 C CA . GLN A 1 73 ? 22.380 -0.099 1.373 1.00 49.72 73 GLN A CA 1
ATOM 559 C C . GLN A 1 73 ? 23.263 1.122 1.080 1.00 49.72 73 GLN A C 1
ATOM 561 O O . GLN A 1 73 ? 22.916 2.235 1.461 1.00 49.72 73 GLN A O 1
ATOM 566 N N . ARG A 1 74 ? 24.388 0.940 0.376 1.00 53.25 74 ARG A N 1
ATOM 567 C CA . ARG A 1 74 ? 25.293 2.034 -0.005 1.00 53.25 74 ARG A CA 1
ATOM 568 C C . ARG A 1 74 ? 24.851 2.768 -1.275 1.00 53.25 74 ARG A C 1
ATOM 570 O O . ARG A 1 74 ? 25.181 3.937 -1.437 1.00 53.25 74 ARG A O 1
ATOM 577 N N . PHE A 1 75 ? 24.105 2.096 -2.154 1.00 50.34 75 PHE A N 1
ATOM 578 C CA . PHE A 1 75 ? 23.563 2.669 -3.394 1.00 50.34 75 PHE A CA 1
ATOM 579 C C . PHE A 1 75 ? 22.090 3.103 -3.296 1.00 50.34 75 PHE A C 1
ATOM 581 O O . PHE A 1 75 ? 21.624 3.855 -4.149 1.00 50.34 75 PHE A O 1
ATOM 588 N N . THR A 1 76 ? 21.359 2.664 -2.266 1.00 46.41 76 THR A N 1
ATOM 589 C CA . THR A 1 76 ? 19.950 3.019 -2.040 1.00 46.41 76 THR A CA 1
ATOM 590 C C . THR A 1 76 ? 19.849 3.950 -0.829 1.00 46.41 76 THR A C 1
ATOM 592 O O . THR A 1 76 ? 20.029 3.488 0.298 1.00 46.41 76 THR A O 1
ATOM 595 N N . PRO A 1 77 ? 19.559 5.249 -1.017 1.00 52.78 77 PRO A N 1
ATOM 596 C CA . PRO A 1 77 ? 19.413 6.184 0.092 1.00 52.78 77 PRO A CA 1
ATOM 597 C C . PRO A 1 77 ? 18.291 5.734 1.037 1.00 52.78 77 PRO A C 1
ATOM 599 O O . PRO A 1 77 ? 17.182 5.434 0.583 1.00 52.78 77 PRO A O 1
ATOM 602 N N . SER A 1 78 ? 18.567 5.722 2.346 1.00 54.12 78 SER A N 1
ATOM 603 C CA . SER A 1 78 ? 17.629 5.353 3.425 1.00 54.12 78 SER A CA 1
ATOM 604 C C . SER A 1 78 ? 16.267 6.045 3.301 1.00 54.12 78 SER A C 1
ATOM 606 O O . SER A 1 78 ? 15.232 5.423 3.537 1.00 54.12 78 SER A O 1
ATOM 608 N N . ASN A 1 79 ? 16.264 7.280 2.798 1.00 59.44 79 ASN A N 1
ATOM 609 C CA . ASN A 1 79 ? 15.065 8.072 2.539 1.00 59.44 79 ASN A CA 1
ATOM 610 C C . ASN A 1 79 ? 14.050 7.355 1.618 1.00 59.44 79 ASN A C 1
ATOM 612 O O . ASN A 1 79 ? 12.848 7.356 1.864 1.00 59.44 79 ASN A O 1
ATOM 616 N N . THR A 1 80 ? 14.522 6.647 0.583 1.00 62.59 80 THR A N 1
ATOM 617 C CA . THR A 1 80 ? 13.631 5.918 -0.344 1.00 62.59 80 THR A CA 1
ATOM 618 C C . THR A 1 80 ? 13.014 4.667 0.278 1.00 62.59 80 THR A C 1
ATOM 620 O O . THR A 1 80 ? 11.923 4.248 -0.120 1.00 62.59 80 THR A O 1
ATOM 623 N N . ILE A 1 81 ? 13.685 4.074 1.266 1.00 68.88 81 ILE A N 1
ATOM 624 C CA . ILE A 1 81 ? 13.215 2.889 1.986 1.00 68.88 81 ILE A CA 1
ATOM 625 C C . ILE A 1 81 ? 12.116 3.288 2.967 1.00 68.88 81 ILE A C 1
ATOM 627 O O . ILE A 1 81 ? 11.078 2.628 2.999 1.00 68.88 81 ILE A O 1
ATOM 631 N N . GLU A 1 82 ? 12.309 4.377 3.712 1.00 73.38 82 GLU A N 1
ATOM 632 C CA . GLU A 1 82 ? 11.305 4.917 4.635 1.00 73.38 82 GLU A CA 1
ATOM 633 C C . GLU A 1 82 ? 10.062 5.411 3.897 1.00 73.38 82 GLU A C 1
ATOM 635 O O . GLU A 1 82 ? 8.949 5.022 4.248 1.00 73.38 82 GLU A O 1
ATOM 640 N N . GLU A 1 83 ? 10.222 6.152 2.798 1.00 75.56 83 GLU A N 1
ATOM 641 C CA . GLU A 1 83 ? 9.085 6.551 1.964 1.00 75.56 83 GLU A CA 1
ATOM 642 C C . GLU A 1 83 ? 8.317 5.348 1.407 1.00 75.56 83 GLU A C 1
ATOM 644 O O . GLU A 1 83 ? 7.084 5.343 1.356 1.00 75.56 83 GLU A O 1
ATOM 649 N N . THR A 1 84 ? 9.038 4.321 0.947 1.00 73.88 84 THR A N 1
ATOM 650 C CA . THR A 1 84 ? 8.418 3.103 0.414 1.00 73.88 84 THR A CA 1
ATOM 651 C C . THR A 1 84 ? 7.705 2.340 1.522 1.00 73.88 84 THR A C 1
ATOM 653 O O . THR A 1 84 ? 6.596 1.857 1.307 1.00 73.88 84 THR A O 1
ATOM 656 N N . ARG A 1 85 ? 8.298 2.269 2.717 1.00 78.31 85 ARG A N 1
ATOM 657 C CA . ARG A 1 85 ? 7.674 1.686 3.905 1.00 78.31 85 ARG A CA 1
ATOM 658 C C . ARG A 1 85 ? 6.379 2.412 4.246 1.00 78.31 85 ARG A C 1
ATOM 660 O O . ARG A 1 85 ? 5.346 1.758 4.334 1.00 78.31 85 ARG A O 1
ATOM 667 N N . HIS A 1 86 ? 6.410 3.738 4.321 1.00 81.00 86 HIS A N 1
ATOM 668 C CA . HIS A 1 86 ? 5.229 4.544 4.600 1.00 81.00 86 HIS A CA 1
ATOM 669 C C . HIS A 1 86 ? 4.126 4.321 3.551 1.00 81.00 86 HIS A C 1
ATOM 671 O O . HIS A 1 86 ? 2.975 4.057 3.890 1.00 81.00 86 HIS A O 1
ATOM 677 N N . LYS A 1 87 ? 4.470 4.305 2.256 1.00 76.81 87 LYS A N 1
ATOM 678 C CA . LYS A 1 87 ? 3.514 4.006 1.170 1.00 76.81 87 LYS A CA 1
ATOM 679 C C . LYS A 1 87 ? 2.936 2.586 1.270 1.00 76.81 87 LYS A C 1
ATOM 681 O O . LYS A 1 87 ? 1.753 2.388 1.004 1.00 76.81 87 LYS A O 1
ATOM 686 N N . LEU A 1 88 ? 3.734 1.595 1.666 1.00 80.81 88 LEU A N 1
ATOM 687 C CA . LEU A 1 88 ? 3.271 0.216 1.875 1.00 80.81 88 LEU A CA 1
ATOM 688 C C . LEU A 1 88 ? 2.366 0.080 3.110 1.00 80.81 88 LEU A C 1
ATOM 690 O O . LEU A 1 88 ? 1.413 -0.705 3.082 1.00 80.81 88 LEU A O 1
ATOM 694 N N . GLU A 1 89 ? 2.636 0.848 4.167 1.00 82.00 89 GLU A N 1
ATOM 695 C CA . GLU A 1 89 ? 1.800 0.941 5.370 1.00 82.00 89 GLU A CA 1
ATOM 696 C C . GLU A 1 89 ? 0.442 1.568 5.036 1.00 82.00 89 GLU A C 1
ATOM 698 O O . GLU A 1 89 ? -0.595 0.958 5.310 1.00 82.00 89 GLU A O 1
ATOM 703 N N . LEU A 1 90 ? 0.434 2.700 4.323 1.00 79.31 90 LEU A N 1
ATOM 704 C CA . LEU A 1 90 ? -0.788 3.328 3.811 1.00 79.31 90 LEU A CA 1
ATOM 705 C C . LEU A 1 90 ? -1.592 2.367 2.921 1.00 79.31 90 LEU A C 1
ATOM 707 O O . LEU A 1 90 ? -2.815 2.276 3.032 1.00 79.31 90 LEU A O 1
ATOM 711 N N . ALA A 1 91 ? -0.913 1.580 2.083 1.00 79.50 91 ALA A N 1
ATOM 712 C CA . ALA A 1 91 ? -1.541 0.586 1.215 1.00 79.50 91 ALA A CA 1
ATOM 713 C C . ALA A 1 91 ? -2.063 -0.667 1.952 1.00 79.50 91 ALA A C 1
ATOM 715 O O . ALA A 1 91 ? -2.674 -1.527 1.310 1.00 79.50 91 ALA A O 1
ATOM 716 N N . GLY A 1 92 ? -1.805 -0.806 3.259 1.00 73.81 92 GLY A N 1
ATOM 717 C CA . GLY A 1 92 ? -2.262 -1.937 4.078 1.00 73.81 92 GLY A CA 1
ATOM 718 C C . GLY A 1 92 ? -1.549 -3.253 3.787 1.00 73.81 92 GLY A C 1
ATOM 719 O O . GLY A 1 92 ? -2.048 -4.323 4.119 1.00 73.81 92 GLY A O 1
ATOM 720 N N . ILE A 1 93 ? -0.391 -3.195 3.129 1.00 74.44 93 ILE A N 1
ATOM 721 C CA . ILE A 1 93 ? 0.370 -4.373 2.688 1.00 74.44 93 ILE A CA 1
ATOM 722 C C . ILE A 1 93 ? 1.765 -4.445 3.296 1.00 74.44 93 ILE A C 1
ATOM 724 O O . ILE A 1 93 ? 2.512 -5.355 2.952 1.00 74.44 93 ILE A O 1
ATOM 728 N N . ALA A 1 94 ? 2.105 -3.556 4.231 1.00 70.31 94 ALA A N 1
ATOM 7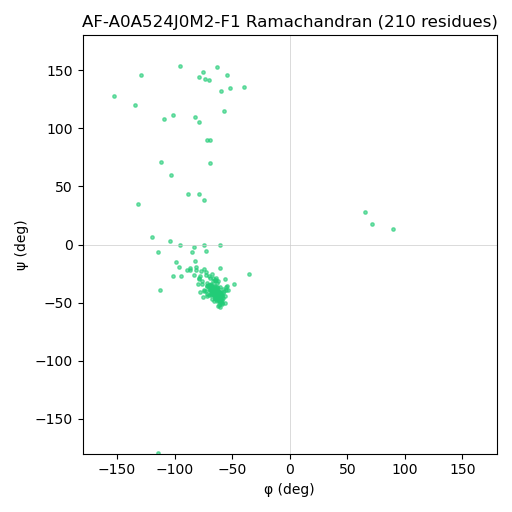29 C CA . ALA A 1 94 ? 3.385 -3.592 4.938 1.00 70.31 94 ALA A CA 1
ATOM 730 C C . ALA A 1 94 ? 3.654 -4.932 5.647 1.00 70.31 94 ALA A C 1
ATOM 732 O O . ALA A 1 94 ? 4.802 -5.352 5.738 1.00 70.31 94 ALA A O 1
ATOM 733 N N . HIS A 1 95 ? 2.606 -5.642 6.086 1.00 66.69 95 HIS A N 1
ATOM 734 C CA . HIS A 1 95 ? 2.748 -6.972 6.690 1.00 66.69 95 HIS A CA 1
ATOM 735 C C . HIS A 1 95 ? 3.044 -8.079 5.661 1.00 66.69 95 HIS A C 1
ATOM 737 O O . HIS A 1 95 ? 3.572 -9.129 6.007 1.00 66.69 95 HIS A O 1
ATOM 743 N N . LYS A 1 96 ? 2.714 -7.848 4.382 1.00 65.50 96 LYS A N 1
ATOM 744 C CA . LYS A 1 96 ? 2.879 -8.820 3.288 1.00 65.50 96 LYS A CA 1
ATOM 745 C C . LYS A 1 96 ? 4.109 -8.541 2.422 1.00 65.50 96 LYS A C 1
ATOM 747 O O . LYS A 1 96 ? 4.633 -9.464 1.811 1.00 65.50 96 LYS A O 1
ATOM 752 N N . LEU A 1 97 ? 4.551 -7.285 2.336 1.00 66.25 97 LEU A N 1
ATOM 753 C CA . LEU A 1 97 ? 5.622 -6.853 1.439 1.00 66.25 97 LEU A CA 1
ATOM 754 C C . LEU A 1 97 ? 6.624 -5.956 2.162 1.00 66.25 97 LEU A C 1
ATOM 756 O O . LEU A 1 97 ? 6.285 -4.866 2.623 1.00 66.25 97 LEU A O 1
ATOM 760 N N . LYS A 1 98 ? 7.887 -6.394 2.196 1.00 74.75 98 LYS A N 1
ATOM 761 C CA . LYS A 1 98 ? 8.999 -5.577 2.701 1.00 74.75 98 LYS A CA 1
ATOM 762 C C . LYS A 1 98 ? 9.379 -4.500 1.669 1.00 74.75 98 LYS A C 1
ATOM 764 O O . LYS A 1 98 ? 9.335 -4.780 0.468 1.00 74.75 98 LYS A O 1
ATOM 769 N N . PRO A 1 99 ? 9.860 -3.314 2.087 1.00 70.38 99 PRO A N 1
ATOM 770 C CA . PRO A 1 99 ? 10.294 -2.257 1.164 1.00 70.38 99 PRO A CA 1
ATOM 771 C C . PRO A 1 99 ? 11.331 -2.730 0.133 1.00 70.38 99 PRO A C 1
ATOM 773 O O . PRO A 1 99 ? 11.231 -2.409 -1.050 1.00 70.38 99 PRO A O 1
ATOM 776 N N . ALA A 1 100 ? 12.272 -3.578 0.562 1.00 65.38 100 ALA A N 1
ATOM 777 C CA . ALA A 1 100 ? 13.279 -4.176 -0.314 1.00 65.38 100 ALA A CA 1
ATOM 778 C C . ALA A 1 100 ? 12.670 -5.085 -1.401 1.00 65.38 100 ALA A C 1
ATOM 780 O O . ALA A 1 100 ? 13.124 -5.079 -2.543 1.00 65.38 100 ALA A O 1
ATOM 781 N N . GLN A 1 101 ? 11.607 -5.830 -1.078 1.00 67.94 101 GLN A N 1
ATOM 782 C CA . GLN A 1 101 ? 10.908 -6.682 -2.047 1.00 67.94 101 GLN A CA 1
ATOM 783 C C . GLN A 1 101 ? 10.159 -5.840 -3.083 1.00 67.94 101 GLN A C 1
ATOM 785 O O . GLN A 1 101 ? 10.184 -6.159 -4.268 1.00 67.94 101 GLN A O 1
ATOM 790 N N . PHE A 1 102 ? 9.540 -4.734 -2.662 1.00 73.94 102 PHE A N 1
ATOM 791 C CA . PHE A 1 102 ? 8.872 -3.814 -3.583 1.00 73.94 102 PHE A CA 1
ATOM 792 C C . PHE A 1 102 ? 9.855 -3.152 -4.559 1.00 73.94 102 PHE A C 1
ATOM 794 O O . PHE A 1 102 ? 9.560 -3.035 -5.750 1.00 73.94 102 PHE A O 1
ATOM 801 N N . LEU A 1 103 ? 11.048 -2.779 -4.083 1.00 71.25 103 LEU A N 1
ATOM 802 C CA . LEU A 1 103 ? 12.120 -2.300 -4.955 1.00 71.25 103 LEU A CA 1
ATOM 803 C C . LEU A 1 103 ? 12.542 -3.383 -5.961 1.00 71.25 103 LEU A C 1
ATOM 805 O O . LEU A 1 103 ? 12.669 -3.093 -7.149 1.00 71.25 103 LEU A O 1
ATOM 809 N N . GLY A 1 104 ? 12.664 -4.635 -5.510 1.00 66.62 104 GLY A N 1
ATOM 810 C CA . GLY A 1 104 ? 12.911 -5.785 -6.381 1.00 66.62 104 GLY A CA 1
ATOM 811 C C . GLY A 1 104 ? 11.853 -5.939 -7.477 1.00 66.62 104 GLY A C 1
ATOM 812 O O . GLY A 1 104 ? 12.205 -6.110 -8.638 1.00 66.62 104 GLY A O 1
ATOM 813 N N . ILE A 1 105 ? 10.566 -5.787 -7.147 1.00 71.94 105 ILE A N 1
ATOM 814 C CA . ILE A 1 105 ? 9.463 -5.835 -8.124 1.00 71.94 105 ILE A CA 1
ATOM 815 C C . ILE A 1 105 ? 9.565 -4.693 -9.144 1.00 71.94 105 ILE A C 1
ATOM 817 O O . ILE A 1 105 ? 9.337 -4.922 -10.330 1.00 71.94 105 ILE A O 1
ATOM 821 N N . ARG A 1 106 ? 9.935 -3.476 -8.722 1.00 75.00 106 ARG A N 1
ATOM 822 C CA . ARG A 1 106 ? 10.160 -2.341 -9.638 1.00 75.00 106 ARG A CA 1
ATOM 823 C C . ARG A 1 106 ? 11.300 -2.601 -10.617 1.00 75.00 106 ARG A C 1
ATOM 825 O O . ARG A 1 106 ? 11.133 -2.386 -11.814 1.00 75.00 106 ARG A O 1
ATOM 832 N N . VAL A 1 107 ? 12.439 -3.076 -10.118 1.00 72.12 107 VAL A N 1
ATOM 833 C CA . VAL A 1 107 ? 13.609 -3.387 -10.953 1.00 72.12 107 VAL A CA 1
ATOM 834 C C . VAL A 1 107 ? 13.301 -4.546 -11.896 1.00 72.12 107 VAL A C 1
ATOM 836 O O . VAL A 1 107 ? 13.614 -4.477 -13.080 1.00 72.12 107 VAL A O 1
ATOM 839 N N . LEU A 1 108 ? 12.630 -5.585 -11.402 1.00 71.31 108 LEU A N 1
ATOM 840 C CA . LEU A 1 108 ? 12.260 -6.738 -12.211 1.00 71.31 108 LEU A CA 1
ATOM 841 C C . LEU A 1 108 ? 11.226 -6.373 -13.280 1.00 71.31 108 LEU A C 1
ATOM 843 O O . LEU A 1 108 ? 11.364 -6.809 -14.416 1.00 71.31 108 LEU A O 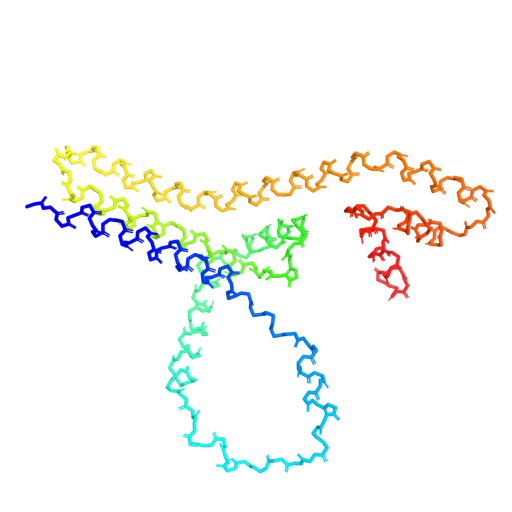1
ATOM 847 N N . GLY A 1 109 ? 10.248 -5.522 -12.960 1.00 73.00 109 GLY A N 1
ATOM 848 C CA . GLY A 1 109 ? 9.299 -4.974 -13.932 1.00 73.00 109 GLY A CA 1
ATOM 849 C C . GLY A 1 109 ? 9.990 -4.174 -1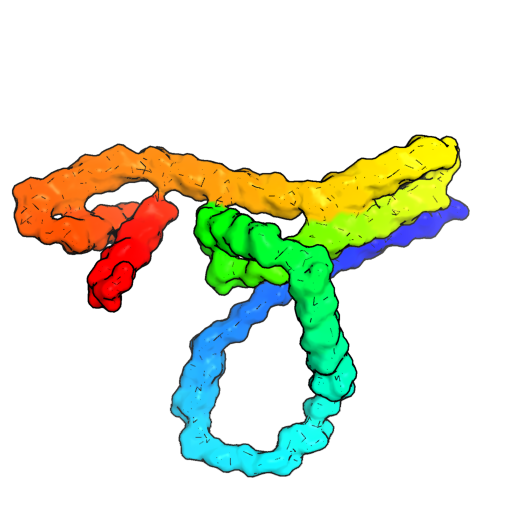5.038 1.00 73.00 109 GLY A C 1
ATOM 850 O O . GLY A 1 109 ? 9.690 -4.372 -16.216 1.00 73.00 109 GLY A O 1
ATOM 851 N N . ALA A 1 110 ? 10.967 -3.335 -14.679 1.00 73.38 110 ALA A N 1
ATOM 852 C CA . ALA A 1 110 ? 11.783 -2.594 -15.638 1.00 73.38 110 ALA A CA 1
ATOM 853 C C . ALA A 1 110 ? 12.640 -3.521 -16.519 1.00 73.38 110 ALA A C 1
ATOM 855 O O . ALA A 1 110 ? 12.683 -3.342 -17.734 1.00 73.38 110 ALA A O 1
ATOM 856 N N . LEU A 1 111 ? 13.274 -4.543 -15.934 1.00 72.56 111 LEU A N 1
ATOM 857 C CA . LEU A 1 111 ? 14.083 -5.523 -16.667 1.00 72.56 111 LEU A CA 1
ATOM 858 C C . LEU A 1 111 ? 13.245 -6.377 -17.614 1.00 72.56 111 LEU A C 1
ATOM 860 O O . LEU A 1 111 ? 13.644 -6.587 -18.754 1.00 72.56 111 LEU A O 1
ATOM 864 N N . VAL A 1 112 ? 12.081 -6.844 -17.168 1.00 74.88 112 VAL A N 1
ATOM 865 C CA . VAL A 1 112 ? 11.152 -7.632 -17.981 1.00 74.88 112 VAL A CA 1
ATOM 866 C C . VAL A 1 112 ? 10.661 -6.822 -19.175 1.00 74.88 112 VAL A C 1
ATOM 868 O O . VAL A 1 112 ? 10.781 -7.273 -20.312 1.00 74.88 112 VAL A O 1
ATOM 871 N N . LEU A 1 113 ? 10.136 -5.618 -18.939 1.00 71.94 113 LEU A N 1
ATOM 872 C CA . LEU A 1 113 ? 9.613 -4.784 -20.021 1.00 71.94 113 LEU A CA 1
ATOM 873 C C . LEU A 1 113 ? 10.732 -4.280 -20.935 1.00 71.94 113 LEU A C 1
ATOM 875 O O . LEU A 1 113 ? 10.556 -4.250 -22.152 1.00 71.94 113 LEU A O 1
ATOM 879 N N . GLY A 1 114 ? 11.906 -3.987 -20.375 1.00 75.44 114 GLY A N 1
ATOM 880 C CA . GLY A 1 114 ? 13.118 -3.692 -21.132 1.00 75.44 114 GLY A CA 1
ATOM 881 C C . GLY A 1 114 ? 13.531 -4.853 -22.039 1.00 75.44 114 GLY A C 1
ATOM 882 O O . GLY A 1 114 ? 13.713 -4.650 -23.237 1.00 75.44 114 GLY A O 1
ATOM 883 N N . ALA A 1 115 ? 13.599 -6.080 -21.519 1.00 73.19 115 ALA A N 1
ATOM 884 C CA . ALA A 1 115 ? 13.963 -7.272 -22.286 1.00 73.19 115 ALA A CA 1
ATOM 885 C C . ALA A 1 115 ? 12.950 -7.580 -23.399 1.00 73.19 115 ALA A C 1
ATOM 887 O O . ALA A 1 115 ? 13.344 -7.838 -24.536 1.00 73.19 115 ALA A O 1
ATOM 888 N N . VAL A 1 116 ? 11.650 -7.482 -23.108 1.00 71.44 116 VAL A N 1
ATOM 889 C CA . VAL A 1 116 ? 10.589 -7.652 -24.113 1.00 71.44 116 VAL A CA 1
ATOM 890 C C . VAL A 1 116 ? 10.702 -6.583 -25.202 1.00 71.44 116 VAL A C 1
ATOM 892 O O . VAL A 1 116 ? 10.656 -6.910 -26.388 1.00 71.44 116 VAL A O 1
ATOM 895 N N . SER A 1 117 ? 10.927 -5.318 -24.830 1.00 72.50 117 SER A N 1
ATOM 896 C CA . SER A 1 117 ? 11.119 -4.236 -25.804 1.00 72.50 117 SER A CA 1
ATOM 897 C C . SER A 1 117 ? 12.351 -4.464 -26.683 1.00 72.50 117 SER A C 1
ATOM 899 O O . SER A 1 117 ? 12.283 -4.279 -27.895 1.00 72.50 117 SER A O 1
ATOM 901 N N . LEU A 1 118 ? 13.454 -4.961 -26.113 1.00 73.56 118 LEU A N 1
ATOM 902 C CA . LEU A 1 118 ? 14.669 -5.273 -26.858 1.00 73.56 118 LEU A CA 1
ATOM 903 C C . LEU A 1 118 ? 14.396 -6.330 -27.935 1.00 73.56 118 LEU A C 1
ATOM 905 O O . LEU A 1 118 ? 14.825 -6.154 -29.074 1.00 73.56 118 LEU A O 1
ATOM 909 N N . LEU A 1 119 ? 13.653 -7.388 -27.593 1.00 72.12 119 LEU A N 1
ATOM 910 C CA . LEU A 1 119 ? 13.292 -8.465 -28.517 1.00 72.12 119 LEU A CA 1
ATOM 911 C C . LEU A 1 119 ? 12.383 -7.979 -29.649 1.00 72.12 119 LEU A C 1
ATOM 913 O O . LEU A 1 119 ? 12.646 -8.290 -30.810 1.00 72.12 119 LEU A O 1
ATOM 917 N N . ILE A 1 120 ? 11.364 -7.173 -29.334 1.00 69.94 120 ILE A N 1
ATOM 918 C CA . ILE A 1 120 ? 10.452 -6.587 -30.333 1.00 69.94 120 ILE A CA 1
ATOM 919 C C . ILE A 1 120 ? 11.236 -5.734 -31.328 1.00 69.94 120 ILE A C 1
ATOM 921 O O . ILE A 1 120 ? 11.029 -5.811 -32.538 1.00 69.94 120 ILE A O 1
ATOM 925 N N . VAL A 1 121 ? 12.174 -4.938 -30.827 1.00 73.12 121 VAL A N 1
ATOM 926 C CA . VAL A 1 121 ? 12.915 -4.012 -31.672 1.00 73.12 121 VAL A CA 1
ATOM 927 C C . VAL A 1 121 ? 14.066 -4.706 -32.421 1.00 73.12 121 VAL A C 1
ATOM 929 O O . VAL A 1 121 ? 14.482 -4.233 -33.473 1.00 73.12 121 VAL A O 1
ATOM 932 N N . PHE A 1 122 ? 14.555 -5.858 -31.945 1.00 70.50 122 PHE A N 1
ATOM 933 C CA . PHE A 1 122 ? 15.461 -6.726 -32.715 1.00 70.50 122 PHE A CA 1
ATOM 934 C C . PHE A 1 122 ? 14.739 -7.461 -33.858 1.00 70.50 122 PHE A C 1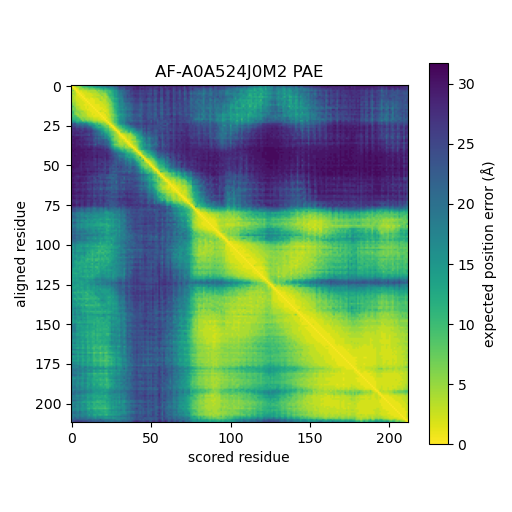
ATOM 936 O O . PHE A 1 122 ? 15.377 -7.837 -34.837 1.00 70.50 122 PHE A O 1
ATOM 943 N N . ALA A 1 123 ? 13.419 -7.640 -33.748 1.00 68.25 123 ALA A N 1
ATOM 944 C CA . ALA A 1 123 ? 12.568 -8.245 -34.772 1.00 68.25 123 ALA A CA 1
ATOM 945 C C . ALA A 1 123 ? 12.200 -7.291 -35.919 1.00 68.25 123 ALA A C 1
ATOM 947 O O . ALA A 1 123 ? 11.903 -7.742 -37.024 1.00 68.25 123 ALA A O 1
ATOM 948 N N . GLY A 1 124 ? 12.138 -5.989 -35.631 1.00 66.62 124 GLY A N 1
ATOM 949 C CA . GLY A 1 124 ? 11.633 -4.970 -36.546 1.00 66.62 124 GLY A CA 1
ATOM 950 C C . GLY A 1 124 ? 12.726 -4.278 -37.359 1.00 66.62 124 GLY A C 1
ATOM 951 O O . GLY A 1 124 ? 13.859 -4.119 -36.915 1.00 66.62 124 GLY A O 1
ATOM 952 N N . THR A 1 125 ? 12.359 -3.771 -38.534 1.00 72.56 125 THR A N 1
ATOM 953 C CA . THR A 1 125 ? 13.200 -2.900 -39.375 1.00 72.56 125 THR A CA 1
ATOM 954 C C . THR A 1 125 ? 13.015 -1.425 -39.003 1.00 72.56 125 THR A C 1
ATOM 956 O O . THR A 1 125 ? 12.824 -0.574 -39.871 1.00 72.56 125 THR A O 1
ATOM 959 N N . LEU A 1 126 ? 12.977 -1.112 -37.705 1.00 70.38 126 LEU A N 1
ATOM 960 C CA . LEU A 1 126 ? 12.788 0.263 -37.241 1.00 70.38 126 LEU A CA 1
ATOM 961 C C . LEU A 1 126 ? 14.103 1.062 -37.333 1.00 70.38 126 LEU A C 1
ATOM 963 O O . LEU A 1 126 ? 15.172 0.514 -37.047 1.00 70.38 126 LEU A O 1
ATOM 967 N N . PRO A 1 127 ? 14.043 2.367 -37.662 1.00 78.94 127 PRO A N 1
ATOM 968 C CA . PRO A 1 127 ? 15.185 3.273 -37.576 1.00 78.94 127 PRO A CA 1
ATOM 969 C C . PRO A 1 127 ? 15.819 3.271 -36.177 1.00 78.94 127 PRO A C 1
ATOM 971 O O . PRO A 1 127 ? 15.114 3.196 -35.167 1.00 78.94 127 PRO A O 1
ATOM 974 N N . ILE A 1 128 ? 17.147 3.434 -36.106 1.00 77.38 128 ILE A N 1
ATOM 975 C CA . ILE A 1 128 ? 17.926 3.336 -34.855 1.00 77.38 128 ILE A CA 1
ATOM 976 C C . ILE A 1 128 ? 17.401 4.267 -33.745 1.00 77.38 128 ILE A C 1
ATOM 978 O O . ILE A 1 128 ? 17.375 3.893 -32.573 1.00 77.38 128 ILE A O 1
ATOM 982 N N . LEU A 1 129 ? 16.916 5.455 -34.126 1.00 74.88 129 LEU A N 1
ATOM 983 C CA . LEU A 1 129 ? 16.420 6.472 -33.201 1.00 74.88 129 LEU A CA 1
ATOM 984 C C . LEU A 1 129 ? 15.070 6.081 -32.579 1.00 74.88 129 LEU A C 1
ATOM 986 O O . LEU A 1 129 ? 14.886 6.201 -31.370 1.00 74.88 129 LEU A O 1
ATOM 990 N N . GLN A 1 130 ? 14.147 5.540 -33.382 1.00 70.56 130 GLN A N 1
ATOM 991 C CA . GLN A 1 130 ? 12.862 5.026 -32.890 1.00 70.56 130 GLN A CA 1
ATOM 992 C C . GLN A 1 130 ? 13.062 3.780 -32.022 1.00 70.56 130 GLN A C 1
ATOM 994 O O . GLN A 1 130 ? 12.397 3.616 -31.001 1.00 70.56 130 GLN A O 1
ATOM 999 N N . ARG A 1 131 ? 14.035 2.937 -32.381 1.00 73.19 131 ARG A N 1
ATOM 1000 C CA . ARG A 1 131 ? 14.440 1.762 -31.606 1.00 73.19 131 ARG A CA 1
ATOM 1001 C C . ARG A 1 131 ? 14.897 2.123 -30.196 1.00 73.19 131 ARG A C 1
ATOM 1003 O O . ARG A 1 131 ? 14.439 1.514 -29.231 1.00 73.19 131 ARG A O 1
ATOM 1010 N N . LEU A 1 132 ? 15.766 3.122 -30.079 1.00 75.31 132 LEU A N 1
ATOM 1011 C CA . LEU A 1 132 ? 16.259 3.592 -28.787 1.00 75.31 132 LEU A CA 1
ATOM 1012 C C . LEU A 1 132 ? 15.128 4.208 -27.949 1.00 75.31 132 LEU A C 1
ATOM 1014 O O . LEU A 1 132 ? 15.018 3.914 -26.761 1.00 75.31 132 LEU A O 1
ATOM 1018 N N . LEU A 1 133 ? 14.237 4.980 -28.579 1.00 73.44 133 LEU A N 1
ATOM 1019 C CA . LEU A 1 133 ? 13.092 5.596 -27.908 1.00 73.44 133 LEU A CA 1
ATOM 1020 C C . LEU A 1 133 ? 12.136 4.554 -27.306 1.00 73.44 133 LEU A C 1
ATOM 1022 O O . LEU A 1 133 ? 11.759 4.680 -26.144 1.00 73.44 133 LEU A O 1
ATOM 1026 N N . VAL A 1 134 ? 11.788 3.499 -28.048 1.00 71.31 134 VAL A N 1
ATOM 1027 C CA . VAL A 1 1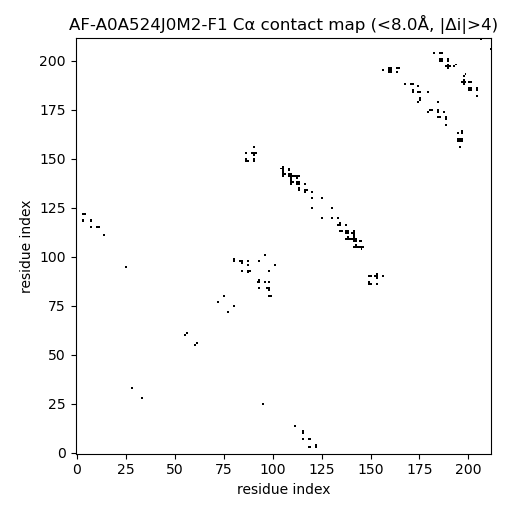34 ? 10.899 2.429 -27.554 1.00 71.31 134 VAL A CA 1
ATOM 1028 C C . VAL A 1 134 ? 11.497 1.712 -26.341 1.00 71.31 134 VAL A C 1
ATOM 1030 O O . VAL A 1 134 ? 10.781 1.460 -25.374 1.00 71.31 134 VAL A O 1
ATOM 1033 N N . ILE A 1 135 ? 12.801 1.425 -26.359 1.00 74.00 135 ILE A N 1
ATOM 1034 C CA . ILE A 1 135 ? 13.491 0.751 -25.246 1.00 74.00 135 ILE A CA 1
ATOM 1035 C C . ILE A 1 135 ? 13.493 1.634 -23.995 1.00 74.00 135 ILE A C 1
ATOM 1037 O O . ILE A 1 135 ? 13.158 1.167 -22.905 1.00 74.00 135 ILE A O 1
ATOM 1041 N N . VAL A 1 136 ? 13.831 2.918 -24.146 1.00 75.94 136 VAL A N 1
ATOM 1042 C CA . VAL A 1 136 ? 13.853 3.870 -23.026 1.00 75.94 136 VAL A CA 1
ATOM 1043 C C . VAL A 1 136 ? 12.457 4.027 -22.429 1.00 75.94 136 VAL A C 1
ATOM 1045 O O . VAL A 1 136 ? 12.293 3.921 -21.214 1.00 75.94 136 VAL A O 1
ATOM 1048 N N . VAL A 1 137 ? 11.435 4.211 -23.267 1.00 73.25 137 VAL A N 1
ATOM 1049 C CA . VAL A 1 137 ? 10.046 4.347 -22.809 1.00 73.25 137 VAL A CA 1
ATOM 1050 C C . VAL A 1 137 ? 9.569 3.075 -22.108 1.00 73.25 137 VAL A C 1
ATOM 1052 O O . VAL A 1 137 ? 8.971 3.166 -21.038 1.00 73.25 137 VAL A O 1
ATOM 1055 N N . ALA A 1 138 ? 9.865 1.891 -22.648 1.00 72.69 138 ALA A N 1
ATOM 1056 C CA . ALA A 1 138 ? 9.479 0.622 -22.031 1.00 72.69 138 ALA A CA 1
ATOM 1057 C C . ALA A 1 138 ? 10.144 0.408 -20.663 1.00 72.69 138 ALA A C 1
ATOM 1059 O O . ALA A 1 138 ? 9.483 -0.030 -19.720 1.00 72.69 138 ALA A O 1
ATOM 1060 N N 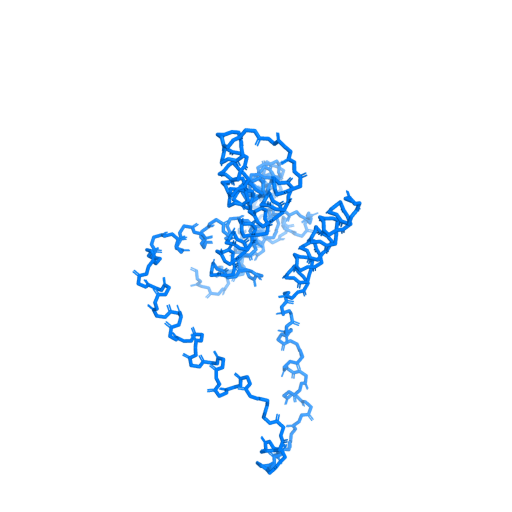. PHE A 1 139 ? 11.425 0.760 -20.529 1.00 73.81 139 PHE A N 1
ATOM 1061 C CA . PHE A 1 139 ? 12.145 0.666 -19.260 1.00 73.81 139 PHE A CA 1
ATOM 1062 C C . PHE A 1 139 ? 11.571 1.626 -18.210 1.00 73.81 139 PHE A C 1
ATOM 1064 O O . PHE A 1 139 ? 11.294 1.222 -17.078 1.00 73.81 139 PHE A O 1
ATOM 1071 N N . VAL A 1 140 ? 11.324 2.882 -18.600 1.00 74.19 140 VAL A N 1
ATOM 1072 C CA . VAL A 1 140 ? 10.714 3.893 -17.725 1.00 74.19 140 VAL A CA 1
ATOM 1073 C C . VAL A 1 140 ? 9.320 3.453 -17.292 1.00 74.19 140 VAL A C 1
ATOM 1075 O O . VAL A 1 140 ? 9.022 3.470 -16.099 1.00 74.19 140 VAL A O 1
ATOM 1078 N N . LEU A 1 141 ? 8.481 2.997 -18.225 1.00 71.56 141 LEU A N 1
ATOM 1079 C CA . LEU A 1 141 ? 7.140 2.511 -17.905 1.00 71.56 141 LEU A CA 1
ATOM 1080 C C . LEU A 1 141 ? 7.181 1.291 -16.986 1.00 71.56 141 LEU A C 1
ATOM 1082 O O . LEU A 1 141 ? 6.400 1.235 -16.038 1.00 71.56 141 LEU A O 1
ATOM 1086 N N . GLY A 1 142 ? 8.104 0.352 -17.194 1.00 73.12 142 GLY A N 1
ATOM 1087 C CA . GLY A 1 142 ? 8.223 -0.820 -16.330 1.00 73.12 142 GLY A CA 1
ATOM 1088 C C . GLY A 1 142 ? 8.662 -0.505 -14.907 1.00 73.12 142 GLY A C 1
ATOM 1089 O O . GLY A 1 142 ? 8.195 -1.150 -13.968 1.00 73.12 142 GLY A O 1
ATOM 1090 N N . PHE A 1 143 ? 9.474 0.533 -14.726 1.00 74.19 143 PHE A N 1
ATOM 1091 C CA . PHE A 1 143 ? 9.824 1.031 -13.400 1.00 74.19 143 PHE A CA 1
ATOM 1092 C C . PHE A 1 143 ? 8.677 1.820 -12.741 1.00 74.19 143 PHE A C 1
ATOM 1094 O O . PHE A 1 143 ? 8.429 1.689 -11.537 1.00 74.19 143 PHE A O 1
ATOM 1101 N N . LEU A 1 144 ? 7.957 2.638 -13.516 1.00 74.88 144 LEU A N 1
ATOM 1102 C CA . LEU A 1 144 ? 6.891 3.507 -13.006 1.00 74.88 144 LEU A CA 1
ATOM 1103 C C . LEU A 1 144 ? 5.600 2.738 -12.696 1.00 74.88 144 LEU A C 1
ATOM 1105 O O . LEU A 1 144 ? 4.875 3.094 -11.766 1.00 74.88 144 LEU A O 1
ATOM 1109 N N . PHE A 1 145 ? 5.322 1.664 -13.432 1.00 78.81 145 PHE A N 1
ATOM 1110 C CA . PHE A 1 145 ? 4.070 0.918 -13.350 1.00 78.81 145 PHE A CA 1
ATOM 1111 C C . PHE A 1 145 ? 3.745 0.405 -11.931 1.00 78.81 145 PHE A C 1
ATOM 1113 O O . PHE A 1 145 ? 2.662 0.725 -11.428 1.00 78.81 145 PHE A O 1
ATOM 1120 N N . PRO A 1 146 ? 4.658 -0.275 -11.202 1.00 77.12 146 PRO A N 1
ATOM 1121 C CA . PRO A 1 146 ? 4.381 -0.708 -9.829 1.00 77.12 146 PRO A CA 1
ATOM 1122 C C . PRO A 1 146 ? 4.163 0.462 -8.862 1.00 77.12 146 PRO A C 1
ATOM 1124 O O . PRO A 1 146 ? 3.423 0.335 -7.887 1.00 77.12 146 PRO A O 1
ATOM 1127 N N . SER A 1 147 ? 4.780 1.619 -9.134 1.00 78.50 147 SER A N 1
ATOM 1128 C CA . SER A 1 147 ? 4.586 2.839 -8.345 1.00 78.50 147 SER A CA 1
ATOM 1129 C C . SER A 1 147 ? 3.173 3.394 -8.485 1.00 78.50 147 SER A C 1
ATOM 1131 O O . SER A 1 147 ? 2.538 3.739 -7.490 1.00 78.50 147 SER A O 1
ATOM 1133 N N . ILE A 1 148 ? 2.684 3.477 -9.722 1.00 80.06 148 ILE A N 1
ATOM 1134 C CA . ILE A 1 148 ? 1.348 3.994 -10.030 1.00 80.06 148 ILE A CA 1
ATOM 1135 C C . ILE A 1 148 ? 0.288 3.057 -9.450 1.00 80.06 148 ILE A C 1
ATOM 1137 O O . ILE A 1 148 ? -0.663 3.516 -8.817 1.00 80.06 148 ILE A O 1
ATOM 1141 N N . TRP A 1 149 ? 0.483 1.745 -9.597 1.00 84.88 149 TRP A N 1
ATOM 1142 C CA . TRP A 1 149 ? -0.398 0.741 -9.006 1.00 84.88 149 TRP A CA 1
ATOM 1143 C C . TRP A 1 149 ? -0.493 0.880 -7.481 1.00 84.88 149 TRP A C 1
ATOM 1145 O O . TRP A 1 149 ? -1.597 0.893 -6.932 1.00 84.88 149 TRP A O 1
ATOM 1155 N N . LEU A 1 150 ? 0.646 1.055 -6.800 1.00 83.00 150 LEU A N 1
ATOM 1156 C CA . LEU A 1 150 ? 0.675 1.261 -5.352 1.00 83.00 150 LEU A CA 1
ATOM 1157 C C . LEU A 1 150 ? -0.090 2.531 -4.952 1.00 83.00 150 LEU A C 1
ATOM 1159 O O . LEU A 1 150 ? -0.932 2.480 -4.058 1.00 83.00 150 LEU A O 1
ATOM 1163 N N . GLY A 1 151 ? 0.144 3.648 -5.646 1.00 82.56 151 GLY A N 1
ATOM 1164 C CA . GLY A 1 151 ? -0.566 4.907 -5.399 1.00 82.56 151 GLY A CA 1
ATOM 1165 C C . GLY A 1 151 ? -2.080 4.791 -5.601 1.00 82.56 151 GLY A C 1
ATOM 1166 O O . GLY A 1 151 ? -2.855 5.269 -4.774 1.00 82.56 151 GLY A O 1
ATOM 1167 N N . SER A 1 152 ? -2.516 4.096 -6.655 1.00 85.56 152 SER A N 1
ATOM 1168 C CA . SER A 1 152 ? -3.936 3.828 -6.909 1.00 85.56 152 SER A CA 1
ATOM 1169 C C . SER A 1 152 ? -4.571 3.010 -5.782 1.00 85.56 152 SER A C 1
ATOM 1171 O O . SER A 1 152 ? -5.657 3.347 -5.305 1.00 85.56 152 SER A O 1
ATOM 1173 N N . LYS A 1 153 ? -3.867 1.983 -5.291 1.00 86.50 153 LYS A N 1
ATOM 1174 C CA . LYS A 1 153 ? -4.328 1.159 -4.169 1.00 86.50 153 LYS A CA 1
ATOM 1175 C C . LYS A 1 153 ? -4.480 1.969 -2.879 1.00 86.50 153 LYS A C 1
ATOM 1177 O O . LYS A 1 153 ? -5.504 1.840 -2.214 1.00 86.50 153 LYS A O 1
ATOM 1182 N N . ILE A 1 154 ? -3.505 2.826 -2.560 1.00 87.56 154 ILE A N 1
ATOM 1183 C CA . ILE A 1 154 ? -3.573 3.737 -1.404 1.00 87.56 154 ILE A CA 1
ATOM 1184 C C . ILE A 1 154 ? -4.791 4.653 -1.529 1.00 87.56 154 ILE A C 1
ATOM 1186 O O . ILE A 1 154 ? -5.604 4.727 -0.611 1.00 87.56 154 ILE A O 1
ATOM 1190 N N . LYS A 1 155 ? -4.949 5.308 -2.685 1.00 89.12 155 LYS A N 1
ATOM 1191 C CA . LYS A 1 155 ? -6.044 6.251 -2.926 1.00 89.12 155 LYS A CA 1
ATOM 1192 C C . LYS A 1 155 ? -7.410 5.582 -2.805 1.00 89.12 155 LYS A C 1
ATOM 1194 O O . LYS A 1 155 ? -8.322 6.165 -2.230 1.00 89.12 155 LYS A O 1
ATOM 1199 N N . ARG A 1 156 ? -7.553 4.357 -3.320 1.00 89.56 156 ARG A N 1
ATOM 1200 C CA . ARG A 1 156 ? -8.789 3.580 -3.188 1.00 89.56 156 ARG A CA 1
ATOM 1201 C C . ARG A 1 156 ? -9.113 3.306 -1.722 1.00 89.56 156 ARG A C 1
ATOM 1203 O O . ARG A 1 156 ? -10.215 3.614 -1.294 1.00 89.56 156 ARG A O 1
ATOM 1210 N N . ARG A 1 157 ? -8.130 2.835 -0.953 1.00 89.19 157 ARG A N 1
ATOM 1211 C CA . ARG A 1 157 ? -8.288 2.551 0.477 1.00 89.19 157 ARG A CA 1
ATOM 1212 C C . ARG A 1 157 ? -8.683 3.791 1.280 1.00 89.19 157 ARG A C 1
ATOM 1214 O O . ARG A 1 157 ? -9.629 3.742 2.053 1.00 89.19 157 ARG A O 1
ATOM 1221 N N . GLN A 1 158 ? -7.995 4.911 1.066 1.00 90.75 158 GLN A N 1
ATOM 1222 C CA . GLN A 1 158 ? -8.321 6.183 1.720 1.00 90.75 158 GLN A CA 1
ATOM 1223 C C . GLN A 1 158 ? -9.733 6.658 1.371 1.00 90.75 158 GLN A C 1
ATOM 1225 O O . GLN A 1 158 ? -10.463 7.116 2.241 1.00 90.75 158 GLN A O 1
ATOM 1230 N N . ASN A 1 159 ? -10.132 6.523 0.106 1.00 92.75 159 ASN A N 1
ATOM 1231 C CA . ASN A 1 159 ? -11.471 6.896 -0.331 1.00 92.75 159 ASN A CA 1
ATOM 1232 C C . ASN A 1 159 ? -12.552 6.012 0.307 1.00 92.75 159 ASN A C 1
ATOM 1234 O O . ASN A 1 159 ? -13.602 6.515 0.689 1.00 92.75 159 ASN A O 1
ATOM 1238 N N . ASP A 1 160 ? -12.293 4.711 0.446 1.00 91.06 160 ASP A N 1
ATOM 1239 C CA . ASP A 1 160 ? -13.221 3.786 1.098 1.00 91.06 160 ASP A CA 1
ATOM 1240 C C . ASP A 1 160 ? -13.385 4.136 2.588 1.00 91.06 160 ASP A C 1
ATOM 1242 O O . ASP A 1 160 ? -14.513 4.201 3.072 1.00 91.06 160 ASP A O 1
ATOM 1246 N N . VAL A 1 161 ? -12.291 4.486 3.279 1.00 91.50 161 VAL A N 1
ATOM 1247 C CA . VAL A 1 161 ? -12.319 4.986 4.668 1.00 91.50 161 VAL A CA 1
ATOM 1248 C C . VAL A 1 161 ? -13.130 6.281 4.784 1.00 91.50 161 VAL A C 1
ATOM 1250 O O . VAL A 1 161 ? -14.030 6.364 5.619 1.00 91.50 161 VAL A O 1
ATOM 1253 N N . LEU A 1 1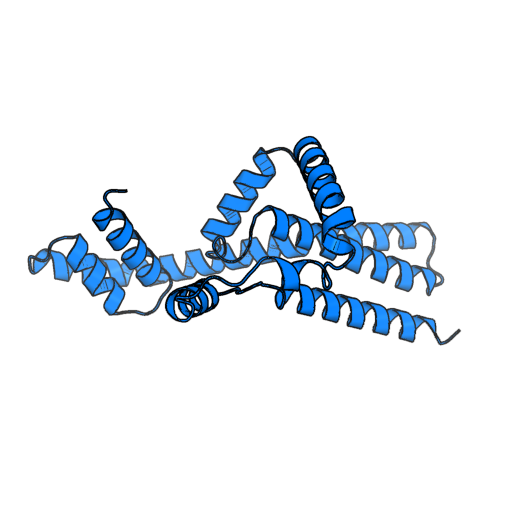62 ? -12.854 7.273 3.930 1.00 93.62 162 LEU A N 1
ATOM 1254 C CA . LEU A 1 162 ? -13.542 8.570 3.946 1.00 93.62 162 LEU A CA 1
ATOM 1255 C C . LEU A 1 162 ? -15.048 8.438 3.704 1.00 93.62 162 LEU A C 1
ATOM 1257 O O . LEU A 1 162 ? -15.829 9.161 4.314 1.00 93.62 162 LEU A O 1
ATOM 1261 N N . LYS A 1 163 ? -15.464 7.505 2.845 1.00 93.81 163 LYS A N 1
ATOM 1262 C CA . LYS A 1 163 ? -16.884 7.240 2.580 1.00 93.81 163 LYS A CA 1
ATOM 1263 C C . LYS A 1 163 ? -17.605 6.617 3.769 1.00 93.81 163 LYS A C 1
ATOM 1265 O O . LYS A 1 163 ? -18.771 6.921 3.977 1.00 93.81 163 LYS A O 1
ATOM 1270 N N . SER A 1 164 ? -16.932 5.754 4.527 1.00 93.56 164 SER A N 1
ATOM 1271 C CA . SER A 1 164 ? -17.510 5.106 5.713 1.00 93.56 164 SER A CA 1
ATOM 1272 C C . SER A 1 164 ? -17.464 5.959 6.982 1.00 93.56 164 SER A C 1
ATOM 1274 O O . SER A 1 164 ? -18.126 5.630 7.960 1.00 93.56 164 SER A O 1
ATOM 1276 N N . LEU A 1 165 ? -16.676 7.037 6.987 1.00 94.62 165 LEU A N 1
ATOM 1277 C CA . LEU A 1 165 ? -16.417 7.824 8.191 1.00 94.62 165 LEU A CA 1
ATOM 1278 C C . LEU A 1 165 ? -17.668 8.505 8.781 1.00 94.62 165 LEU A C 1
ATOM 1280 O O . LEU A 1 165 ? -17.831 8.420 9.994 1.00 94.62 165 LEU A O 1
ATOM 1284 N N . PRO A 1 166 ? -18.559 9.148 7.998 1.00 94.94 166 PRO A N 1
ATOM 1285 C CA . PRO A 1 166 ? -19.718 9.839 8.569 1.00 94.94 166 PRO A CA 1
ATOM 1286 C C . PRO A 1 166 ? -20.673 8.894 9.310 1.00 94.94 166 PRO A C 1
ATOM 1288 O O . PRO A 1 166 ? -21.066 9.182 10.433 1.00 94.94 166 PRO A O 1
ATOM 1291 N N . ASP A 1 167 ? -20.973 7.741 8.707 1.00 94.00 167 ASP A N 1
ATOM 1292 C CA . ASP A 1 167 ? -21.843 6.700 9.276 1.00 94.00 167 ASP A CA 1
ATOM 1293 C C . ASP A 1 167 ? -21.241 6.103 10.562 1.00 94.00 167 ASP A C 1
ATOM 1295 O O . ASP A 1 167 ? -21.907 5.936 11.583 1.00 94.00 167 ASP A O 1
ATOM 1299 N N . ALA A 1 168 ? -19.924 5.878 10.559 1.00 94.69 168 ALA A N 1
ATOM 1300 C CA . ALA A 1 168 ? -19.209 5.427 11.745 1.00 94.69 168 ALA A CA 1
ATOM 1301 C C . ALA A 1 168 ? -19.235 6.455 12.888 1.00 94.69 168 ALA A C 1
ATOM 1303 O O . ALA A 1 168 ? -19.329 6.062 14.047 1.00 94.69 168 ALA A O 1
ATOM 1304 N N . MET A 1 169 ? -19.148 7.754 12.584 1.00 95.12 169 MET A N 1
ATOM 1305 C CA . MET A 1 169 ? -19.210 8.821 13.592 1.00 95.12 169 MET A CA 1
ATOM 1306 C C . MET A 1 169 ? -20.607 8.998 14.178 1.00 95.12 169 MET A C 1
ATOM 1308 O O . MET A 1 169 ? -20.719 9.259 15.376 1.00 95.12 169 MET A O 1
ATOM 1312 N N . ASP A 1 170 ? -21.652 8.809 13.375 1.00 95.19 170 ASP A N 1
ATOM 1313 C CA . ASP A 1 170 ? -23.036 8.820 13.853 1.00 95.19 170 ASP A CA 1
ATOM 1314 C C . ASP A 1 170 ? -23.258 7.700 14.878 1.00 95.19 170 ASP A C 1
ATOM 1316 O O . ASP A 1 170 ? -23.610 7.948 16.033 1.00 95.19 170 ASP A O 1
ATOM 1320 N N . LEU A 1 171 ? -22.896 6.463 14.515 1.00 94.62 171 LEU A N 1
ATOM 1321 C CA . LEU A 1 171 ? -23.014 5.329 15.431 1.00 94.62 171 LEU A CA 1
ATOM 1322 C C . LEU A 1 171 ? -22.122 5.479 16.670 1.00 94.62 171 LEU A C 1
ATOM 1324 O O . LEU A 1 171 ? -22.547 5.139 17.774 1.00 94.62 171 LEU A O 1
ATOM 1328 N N . LEU A 1 172 ? -20.901 5.998 16.510 1.00 95.56 172 LEU A N 1
ATOM 1329 C CA . LEU A 1 172 ? -20.001 6.234 17.638 1.00 95.56 172 LEU A CA 1
ATOM 1330 C C . LEU A 1 172 ? -20.604 7.240 18.622 1.00 95.56 172 LEU A C 1
ATOM 1332 O O . LEU A 1 172 ? -20.531 7.020 19.829 1.00 95.56 172 LEU A O 1
ATOM 1336 N N . THR A 1 173 ? -21.232 8.300 18.115 1.00 96.31 173 THR A N 1
ATOM 1337 C CA . THR A 1 173 ? -21.896 9.318 18.939 1.00 96.31 173 THR A CA 1
ATOM 1338 C C . THR A 1 173 ? -23.047 8.706 19.725 1.00 96.31 173 THR A C 1
ATOM 1340 O O . THR A 1 173 ? -23.070 8.834 20.945 1.00 96.31 173 THR A O 1
ATOM 1343 N N . ILE A 1 174 ? -23.921 7.935 19.071 1.00 96.19 174 ILE A N 1
ATOM 1344 C CA . ILE A 1 174 ? -25.033 7.234 19.734 1.00 96.19 174 ILE A CA 1
ATOM 1345 C C . ILE A 1 174 ? -24.517 6.291 20.833 1.00 96.19 174 ILE A C 1
ATOM 1347 O O . ILE A 1 174 ? -25.089 6.222 21.921 1.00 96.19 174 ILE A O 1
ATOM 1351 N N . CYS A 1 175 ? -23.425 5.563 20.580 1.00 95.56 175 CYS A N 1
ATOM 1352 C CA . CYS A 1 175 ? -22.823 4.680 21.577 1.00 95.56 175 CYS A CA 1
ATOM 1353 C C . CYS A 1 175 ? -22.290 5.450 22.794 1.00 95.56 175 CYS A C 1
ATOM 1355 O O . CYS A 1 175 ? -22.521 5.033 23.930 1.00 95.56 175 CYS A O 1
ATOM 1357 N N . VAL A 1 176 ? -21.599 6.567 22.573 1.00 96.56 176 VAL A N 1
ATOM 1358 C CA . VAL A 1 176 ? -21.055 7.394 23.660 1.00 96.56 176 VAL A CA 1
ATOM 1359 C C . VAL A 1 176 ? -22.175 8.092 24.439 1.00 96.56 176 VAL A C 1
ATOM 1361 O O . VAL A 1 176 ? -22.130 8.120 25.666 1.00 96.56 176 VAL A O 1
ATOM 1364 N N . GLU A 1 177 ? -23.222 8.579 23.769 1.00 96.25 177 GLU A N 1
ATOM 1365 C CA . GLU A 1 177 ? -24.421 9.136 24.415 1.00 96.25 177 GLU A CA 1
ATOM 1366 C C . GLU A 1 177 ? -25.165 8.093 25.262 1.00 96.25 177 GLU A C 1
ATOM 1368 O O . GLU A 1 177 ? -25.716 8.422 26.311 1.00 96.25 177 GLU A O 1
ATOM 1373 N N . ALA A 1 178 ? -25.120 6.820 24.858 1.00 96.00 178 ALA A N 1
ATOM 1374 C CA . ALA A 1 178 ? -25.644 5.696 25.633 1.00 96.00 178 ALA A CA 1
ATOM 1375 C C . ALA A 1 178 ? -24.758 5.298 26.835 1.00 96.00 178 ALA A C 1
ATOM 1377 O O . ALA A 1 178 ? -25.109 4.376 27.572 1.00 96.00 178 ALA A O 1
ATOM 1378 N N . GLY A 1 179 ? -23.627 5.978 27.048 1.00 95.69 179 GLY A N 1
ATOM 1379 C CA . GLY A 1 179 ? -22.741 5.776 28.194 1.00 95.69 179 GLY A CA 1
ATOM 1380 C C . GLY A 1 179 ? -21.645 4.728 27.993 1.00 95.69 179 GLY A C 1
ATOM 1381 O O . GLY A 1 179 ? -21.020 4.325 28.974 1.00 95.69 179 GLY A O 1
ATOM 1382 N N . LEU A 1 180 ? -21.393 4.275 26.759 1.00 95.25 180 LEU A N 1
ATOM 1383 C CA . LEU A 1 180 ? -20.224 3.440 26.464 1.00 95.25 180 LEU A CA 1
ATOM 1384 C C . LEU A 1 180 ? -18.943 4.276 26.562 1.00 95.25 180 LEU A C 1
ATOM 1386 O O . LEU A 1 180 ? -18.890 5.420 26.107 1.00 95.25 180 LEU A O 1
ATOM 1390 N N . ASP A 1 181 ? -17.881 3.682 27.102 1.00 94.06 181 ASP A N 1
ATOM 1391 C CA . ASP A 1 181 ? -16.543 4.249 26.985 1.00 94.06 181 ASP A CA 1
ATOM 1392 C C . ASP A 1 181 ? -16.109 4.291 25.511 1.00 94.06 181 ASP A C 1
ATOM 1394 O O . ASP A 1 181 ? -16.544 3.487 24.683 1.00 94.06 181 ASP A O 1
ATOM 1398 N N . PHE A 1 182 ? -15.230 5.234 25.170 1.00 92.62 182 PHE A N 1
ATOM 1399 C CA . PHE A 1 182 ? -14.836 5.475 23.780 1.00 92.62 182 PHE A CA 1
ATOM 1400 C C . PHE A 1 182 ? -14.231 4.236 23.097 1.00 92.62 182 PHE A C 1
ATOM 1402 O O . PHE A 1 182 ? -14.513 3.983 21.925 1.00 92.62 182 PHE A O 1
ATOM 1409 N N . SER A 1 183 ? -13.436 3.437 23.817 1.00 93.69 183 SER A N 1
ATOM 1410 C CA . SER A 1 183 ? -12.837 2.219 23.266 1.00 93.69 183 SER A CA 1
ATOM 1411 C C . SER A 1 183 ? -13.876 1.134 22.976 1.00 93.69 183 SER A C 1
ATOM 1413 O O . SER A 1 183 ? -13.843 0.545 21.893 1.00 93.69 183 SER A O 1
ATOM 1415 N N . SER A 1 184 ? -14.850 0.925 23.866 1.00 93.62 184 SER A N 1
ATOM 1416 C CA . SER A 1 184 ? -15.967 0.004 23.613 1.00 93.62 184 SER A CA 1
ATOM 1417 C C . SER A 1 184 ? -16.909 0.509 22.521 1.00 93.62 184 SER A C 1
ATOM 1419 O O . SER A 1 184 ? -17.367 -0.279 21.695 1.00 93.62 184 SER A O 1
ATOM 1421 N N . ALA A 1 185 ? -17.172 1.819 22.454 1.00 94.94 185 ALA A N 1
ATOM 1422 C CA . ALA A 1 185 ? -17.952 2.425 21.375 1.00 94.94 185 ALA A CA 1
ATOM 1423 C C . ALA A 1 185 ? -17.279 2.201 20.010 1.00 94.94 185 ALA A C 1
ATOM 1425 O O . ALA A 1 185 ? -17.929 1.784 19.052 1.00 94.94 185 ALA A O 1
ATOM 1426 N N . MET A 1 186 ? -15.958 2.385 19.931 1.00 93.88 186 MET A N 1
ATOM 1427 C CA . MET A 1 186 ? -15.176 2.123 18.722 1.00 93.88 186 MET A CA 1
ATOM 1428 C C . MET A 1 186 ? -15.202 0.641 18.322 1.00 93.88 186 MET A C 1
ATOM 1430 O O . MET A 1 186 ? -15.364 0.329 17.140 1.00 93.88 186 MET A O 1
ATOM 1434 N N . GLN A 1 187 ? -15.107 -0.274 19.290 1.00 94.38 187 GLN A N 1
ATOM 1435 C CA . GLN A 1 187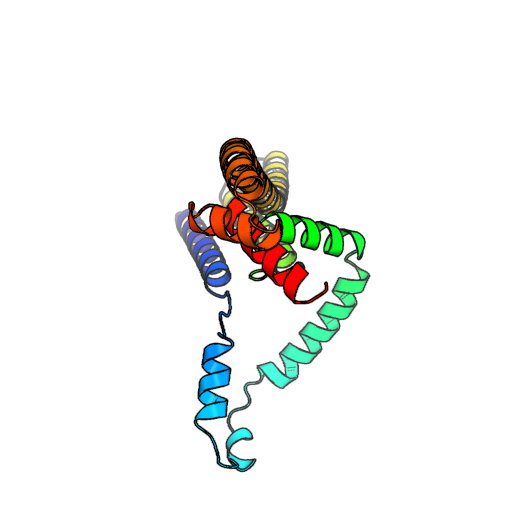 ? -15.249 -1.710 19.041 1.00 94.38 187 GLN A CA 1
ATOM 1436 C C . GLN A 1 187 ? -16.644 -2.047 18.497 1.00 94.38 187 GLN A C 1
ATOM 1438 O O . GLN A 1 187 ? -16.762 -2.765 17.505 1.00 94.38 187 GLN A O 1
ATOM 1443 N N . ARG A 1 188 ? -17.697 -1.452 19.069 1.00 93.12 188 ARG A N 1
ATOM 1444 C CA . ARG A 1 188 ? -19.083 -1.652 18.628 1.00 93.12 188 ARG A CA 1
ATOM 1445 C C . ARG A 1 188 ? -19.324 -1.174 17.200 1.00 93.12 188 ARG A C 1
ATOM 1447 O O . ARG A 1 188 ? -20.005 -1.844 16.425 1.00 93.12 188 ARG A O 1
ATOM 1454 N N . VAL A 1 189 ? -18.739 -0.034 16.842 1.00 93.50 189 VAL A N 1
ATOM 1455 C CA . VAL A 1 189 ? -18.767 0.502 15.477 1.00 93.50 189 VAL A CA 1
ATOM 1456 C C . VAL A 1 189 ? -18.021 -0.421 14.515 1.00 93.50 189 VAL A C 1
ATOM 1458 O O . VAL A 1 189 ? -18.509 -0.700 13.420 1.00 93.50 189 VAL A O 1
ATOM 1461 N N . ALA A 1 190 ? -16.872 -0.956 14.928 1.00 92.50 190 ALA A N 1
ATOM 1462 C CA . ALA A 1 190 ? -16.093 -1.862 14.097 1.00 92.50 190 ALA A CA 1
ATOM 1463 C C . ALA A 1 190 ? -16.758 -3.235 13.882 1.00 92.50 190 ALA A C 1
ATOM 1465 O O . ALA A 1 190 ? -16.561 -3.845 12.835 1.00 92.50 190 ALA A O 1
ATOM 1466 N N . GLU A 1 191 ? -17.575 -3.708 14.825 1.00 91.19 191 GLU A N 1
ATOM 1467 C CA . GLU A 1 191 ? -18.379 -4.932 14.676 1.00 91.19 191 GLU A CA 1
ATOM 1468 C C . GLU A 1 191 ? -19.530 -4.774 13.671 1.00 91.19 191 GLU A C 1
ATOM 1470 O O . GLU A 1 191 ? -19.971 -5.753 13.068 1.00 91.19 191 GLU A O 1
ATOM 1475 N N . LYS A 1 192 ? -20.034 -3.548 13.479 1.00 91.06 192 LYS A N 1
ATOM 1476 C CA . LYS A 1 192 ? -21.207 -3.280 12.636 1.00 91.06 192 LYS A CA 1
ATOM 1477 C C . LYS A 1 192 ? -20.918 -3.436 11.141 1.00 91.06 192 LYS A C 1
ATOM 1479 O O . LYS A 1 192 ? -21.792 -3.889 10.401 1.00 91.06 192 LYS A O 1
ATOM 1484 N N . TRP A 1 193 ? -19.718 -3.063 10.697 1.00 87.94 193 TRP A N 1
ATOM 1485 C CA . TRP A 1 193 ? -19.319 -3.088 9.287 1.00 87.94 193 TRP A CA 1
ATOM 1486 C C . TRP A 1 193 ? -17.994 -3.820 9.089 1.00 87.94 193 TRP A C 1
ATOM 1488 O O . TRP A 1 193 ? -17.085 -3.697 9.896 1.00 87.94 193 TRP A O 1
ATOM 1498 N N . SER A 1 194 ? -17.826 -4.517 7.965 1.00 85.50 194 SER A N 1
ATOM 1499 C CA . SER A 1 194 ? -16.569 -5.184 7.595 1.00 85.50 194 SER A CA 1
ATOM 1500 C C . SER A 1 194 ? -15.808 -4.395 6.519 1.00 85.50 194 SER A C 1
ATOM 1502 O O . SER A 1 194 ? -15.603 -4.883 5.405 1.00 85.50 194 SER A O 1
ATOM 1504 N N . ASN A 1 195 ? -15.444 -3.144 6.812 1.00 89.62 195 ASN A N 1
ATOM 1505 C CA . ASN A 1 195 ? -14.737 -2.255 5.881 1.00 89.62 195 ASN A CA 1
ATOM 1506 C C . ASN A 1 195 ? -13.311 -1.913 6.375 1.00 89.62 195 ASN A C 1
ATOM 1508 O O . ASN A 1 195 ? -12.851 -2.395 7.411 1.00 89.62 195 ASN A O 1
ATOM 1512 N N . GLU A 1 196 ? -12.584 -1.105 5.600 1.00 89.06 196 GLU A N 1
ATOM 1513 C CA . GLU A 1 196 ? -11.217 -0.674 5.940 1.00 89.06 196 GLU A CA 1
ATOM 1514 C C . GLU A 1 196 ? -11.164 0.200 7.205 1.00 89.06 196 GLU A C 1
ATOM 1516 O O . GLU A 1 196 ? -10.178 0.148 7.940 1.00 89.06 196 GLU A O 1
ATOM 1521 N N . LEU A 1 197 ? -12.223 0.969 7.483 1.00 90.75 197 LEU A N 1
ATOM 1522 C CA . LEU A 1 197 ? -12.333 1.798 8.684 1.00 90.75 197 LEU A CA 1
ATOM 1523 C C . LEU A 1 197 ? -12.508 0.937 9.942 1.00 90.75 197 LEU A C 1
ATOM 1525 O O . LEU A 1 197 ? -11.813 1.166 10.926 1.00 90.75 197 LEU A O 1
ATOM 1529 N N . SER A 1 198 ? -13.342 -0.101 9.897 1.00 91.50 198 SER A N 1
ATOM 1530 C CA . SER A 1 198 ? -13.522 -1.044 11.004 1.00 91.50 198 SER A CA 1
ATOM 1531 C C . SER A 1 198 ? -12.230 -1.770 11.362 1.00 91.50 198 SER A C 1
ATOM 1533 O O . SER A 1 198 ? -11.904 -1.914 12.535 1.00 91.50 198 SER A O 1
ATOM 1535 N N . GLN A 1 199 ? -11.441 -2.180 10.362 1.00 89.94 199 GLN A N 1
ATOM 1536 C CA . GLN A 1 199 ? -10.118 -2.766 10.608 1.00 89.94 199 GLN A CA 1
ATOM 1537 C C . GLN A 1 199 ? -9.165 -1.765 11.271 1.00 89.94 199 GLN A C 1
ATOM 1539 O O . GLN A 1 199 ? -8.390 -2.149 12.147 1.00 89.94 199 GLN A O 1
ATOM 1544 N N . ALA A 1 200 ? -9.214 -0.492 10.864 1.00 88.94 200 ALA A N 1
ATOM 1545 C CA . ALA A 1 200 ? -8.424 0.560 11.494 1.00 88.94 200 ALA A CA 1
ATOM 1546 C C . ALA A 1 200 ? -8.850 0.775 12.954 1.00 88.94 200 ALA A C 1
ATOM 1548 O O . ALA A 1 200 ? -7.992 0.783 13.826 1.00 88.94 200 ALA A O 1
ATOM 1549 N N . PHE A 1 201 ? -10.153 0.844 13.231 1.00 92.88 201 PHE A N 1
ATOM 1550 C CA . PHE A 1 201 ? -10.706 0.958 14.581 1.00 92.88 201 PHE A CA 1
ATOM 1551 C C . PHE A 1 201 ? -10.335 -0.220 15.482 1.00 92.88 201 PHE A C 1
ATOM 1553 O O . PHE A 1 201 ? -9.832 0.005 16.577 1.00 92.88 201 PHE A O 1
ATOM 1560 N N . LEU A 1 202 ? -10.473 -1.466 15.020 1.00 92.00 202 LEU A N 1
ATOM 1561 C CA . LEU A 1 202 ? -10.034 -2.639 15.791 1.00 92.00 202 LEU A CA 1
ATOM 1562 C C . LEU A 1 202 ? -8.543 -2.585 16.109 1.00 92.00 202 LEU A C 1
ATOM 1564 O O . LEU A 1 202 ? -8.137 -2.865 17.236 1.00 92.00 202 LEU A O 1
ATOM 1568 N N . ARG A 1 203 ? -7.726 -2.199 15.125 1.00 89.94 203 ARG A N 1
ATOM 1569 C CA . ARG A 1 203 ? -6.288 -2.053 15.323 1.00 89.94 203 ARG A CA 1
ATOM 1570 C C . ARG A 1 203 ? -5.967 -0.955 16.338 1.00 89.94 203 ARG A C 1
ATOM 1572 O O . ARG A 1 203 ? -5.127 -1.181 17.199 1.00 89.94 203 ARG A O 1
ATOM 1579 N N . THR A 1 204 ? -6.638 0.191 16.271 1.00 91.81 204 THR A N 1
ATOM 1580 C CA . THR A 1 204 ? -6.457 1.290 17.229 1.00 91.81 204 THR A CA 1
ATOM 1581 C C . THR A 1 204 ? -6.884 0.883 18.637 1.00 91.81 204 THR A C 1
ATOM 1583 O O . THR A 1 204 ? -6.134 1.117 19.578 1.00 91.81 204 THR A O 1
ATOM 1586 N N . VAL A 1 205 ? -8.025 0.205 18.795 1.00 93.06 205 VAL A N 1
ATOM 1587 C CA . VAL A 1 205 ? -8.463 -0.331 20.096 1.00 93.06 205 VAL A CA 1
ATOM 1588 C C . VAL A 1 205 ? -7.429 -1.312 20.652 1.00 93.06 205 VAL A C 1
ATOM 1590 O O . VAL A 1 205 ? -7.085 -1.244 21.829 1.00 93.06 205 VAL A O 1
ATOM 1593 N N . GLN A 1 206 ? -6.882 -2.189 19.808 1.00 91.31 206 GLN A N 1
ATOM 1594 C CA . GLN A 1 206 ? -5.839 -3.127 20.214 1.00 91.31 206 GLN A CA 1
ATOM 1595 C C . GLN A 1 206 ? -4.538 -2.414 20.620 1.00 91.31 206 GLN A C 1
ATOM 1597 O O . GLN A 1 206 ? -3.916 -2.797 21.607 1.00 91.31 206 GLN A O 1
ATOM 1602 N N . GLU A 1 207 ? -4.124 -1.373 19.895 1.00 90.31 207 GLU A N 1
ATOM 1603 C CA . GLU A 1 207 ? -2.951 -0.557 20.239 1.00 90.31 207 GLU A CA 1
ATOM 1604 C C . GLU A 1 207 ? -3.155 0.169 21.587 1.00 90.31 207 GLU A C 1
ATOM 1606 O O . GLU A 1 207 ? -2.287 0.072 22.457 1.00 90.31 207 GLU A O 1
ATOM 1611 N N . MET A 1 208 ? -4.347 0.735 21.830 1.00 90.94 208 MET A N 1
ATOM 1612 C CA . MET A 1 208 ? -4.725 1.341 23.117 1.00 90.94 208 MET A CA 1
ATOM 1613 C C . MET A 1 208 ? -4.689 0.335 24.277 1.00 90.94 208 MET A C 1
ATOM 1615 O O . MET A 1 208 ? -4.166 0.646 25.345 1.00 90.94 208 MET A O 1
ATOM 1619 N N . GLN A 1 209 ? -5.203 -0.884 24.078 1.00 88.50 209 GLN A N 1
ATOM 1620 C CA . GLN A 1 209 ? -5.171 -1.952 25.090 1.00 88.50 209 GLN A CA 1
ATOM 1621 C C . GLN A 1 209 ? -3.745 -2.406 25.426 1.00 88.50 209 GLN A C 1
ATOM 1623 O O . GLN A 1 209 ? -3.472 -2.819 26.551 1.00 88.50 209 GLN A O 1
ATOM 1628 N N . LEU A 1 210 ? -2.831 -2.323 24.458 1.00 92.50 210 LEU A N 1
ATOM 1629 C CA . LEU A 1 210 ? -1.415 -2.641 24.635 1.00 92.50 210 LEU A CA 1
ATOM 1630 C C . LEU A 1 210 ? -0.603 -1.472 25.221 1.00 92.50 210 LEU A C 1
ATOM 1632 O O . LEU A 1 210 ? 0.599 -1.635 25.436 1.00 92.50 210 LEU A O 1
ATOM 1636 N N . GLY A 1 211 ? -1.229 -0.314 25.467 1.00 87.19 211 GLY A N 1
ATOM 1637 C CA . GLY A 1 211 ? -0.570 0.885 25.990 1.00 87.19 211 GLY A CA 1
ATOM 1638 C C . GLY A 1 211 ? 0.468 1.485 25.036 1.00 87.19 211 GLY A C 1
ATOM 1639 O O . GLY A 1 211 ? 1.448 2.067 25.504 1.00 87.19 211 GLY A O 1
ATOM 1640 N N . LYS A 1 212 ? 0.295 1.287 23.724 1.00 65.38 212 LYS A N 1
ATOM 1641 C CA . LYS A 1 212 ? 1.135 1.861 22.662 1.00 65.38 212 LYS A CA 1
ATOM 1642 C C . LYS A 1 212 ? 0.471 3.081 22.046 1.00 65.38 212 LYS A C 1
ATOM 1644 O O . LYS A 1 212 ? 1.229 4.022 21.728 1.00 65.38 212 LYS A O 1
#

Sequence (212 aa):
MQWVPIIGLLTIVAAIGLFLILRSRTPSQSIEDRLDEISASGQSITLEALELSQPFSQRVLVPMVEKLSHIAQRFTPSNTIEETRHKLELAGIAHKLKPAQFLGIRVLGALVLGAVSLLIVFAGTLPILQRLLVIVVAFVLGFLFPSIWLGSKIKRRQNDVLKSLPDAMDLLTICVEAGLDFSSAMQRVAEKWSNELSQAFLRTVQEMQLGK

pLDDT: mean 71.56, std 16.35, range [38.09, 96.56]

Foldseek 3Di:
DPCLVVVLVVLVVVLVVVVVVLVVPLPCPPVVVVVCVVVVDPDDDDPPVVPPPDPPCVVPVVVVVVVVVVVCPVVPDPVQQVVLLVLCVLLVCNVRDHSVSLQVQLQSLLVSQLVSLLSVLVVDPDDPVVSVVSNVVSSVCSNCVSVVVSVVSSVVQVVQLVVCPVVLVVQLVVCVVVPDDSLVSLQVSLVVDDGSNSVVSVVVSVCVVVVD

Solvent-accessible surface area (backbone atoms only — not comparable to full-atom values): 11769 Å² total; per-residue (Å²): 142,73,61,58,67,56,52,50,51,49,48,51,51,49,44,51,48,49,50,51,47,57,66,62,62,53,79,75,74,46,69,62,65,57,49,52,54,59,73,71,52,91,64,91,82,71,80,74,78,70,71,83,73,71,62,71,55,71,76,52,48,48,63,49,51,52,53,48,47,59,52,46,59,74,75,42,62,66,69,61,47,54,54,42,39,51,54,29,47,67,49,72,38,44,92,79,46,53,46,69,56,54,51,49,50,24,53,49,35,15,49,48,37,26,51,52,36,50,50,55,52,71,69,46,95,64,58,72,67,61,42,52,49,51,32,54,51,32,27,52,47,22,40,45,47,59,54,54,53,49,52,50,50,26,54,51,51,52,49,54,31,61,68,49,42,63,64,47,49,52,52,32,48,55,33,41,77,73,66,41,54,71,63,60,18,40,45,55,46,25,72,74,43,97,50,72,47,23,55,50,39,49,50,49,45,52,36,59,77,68,75,107

Mean predicted aligned error: 15.38 Å